Protein AF-A0A1S8AQH2-F1 (afdb_monomer)

Structure (mmCIF, N/CA/C/O backbone):
data_AF-A0A1S8AQH2-F1
#
_entry.id   AF-A0A1S8AQH2-F1
#
loop_
_atom_site.group_PDB
_atom_site.id
_atom_site.type_symbol
_atom_site.label_atom_id
_atom_site.label_alt_id
_atom_site.label_comp_id
_atom_site.label_asym_id
_atom_site.label_entity_id
_atom_site.label_seq_id
_atom_site.pdbx_PDB_ins_code
_atom_site.Cartn_x
_atom_site.Cartn_y
_atom_site.Cartn_z
_atom_site.occupancy
_atom_site.B_iso_or_equiv
_atom_site.auth_seq_id
_atom_site.auth_comp_id
_atom_site.auth_asym_id
_atom_site.auth_atom_id
_atom_site.pdbx_PDB_model_num
ATOM 1 N N . MET A 1 1 ? 25.034 -3.319 -20.778 1.00 80.81 1 MET A N 1
ATOM 2 C CA . MET A 1 1 ? 23.764 -3.778 -21.367 1.00 80.81 1 MET A CA 1
ATOM 3 C C . MET A 1 1 ? 24.123 -4.950 -22.242 1.00 80.81 1 MET A C 1
ATOM 5 O O . MET A 1 1 ? 25.184 -4.906 -22.858 1.00 80.81 1 MET A O 1
ATOM 9 N N . GLU A 1 2 ? 23.329 -6.005 -22.182 1.00 87.56 2 GLU A N 1
ATOM 10 C CA . GLU A 1 2 ? 23.539 -7.218 -22.968 1.00 87.56 2 GLU A CA 1
ATOM 11 C C . GLU A 1 2 ? 22.568 -7.214 -24.152 1.00 87.56 2 GLU A C 1
ATOM 13 O O . GLU A 1 2 ? 21.512 -6.579 -24.086 1.00 87.56 2 GLU A O 1
ATOM 18 N N . SER A 1 3 ? 22.964 -7.859 -25.251 1.00 93.81 3 SER A N 1
ATOM 19 C CA . SER A 1 3 ? 22.139 -7.991 -26.456 1.00 93.81 3 SER A CA 1
ATOM 20 C C . SER A 1 3 ? 21.294 -9.254 -26.349 1.00 93.81 3 SER A C 1
ATOM 22 O O . SER A 1 3 ? 21.829 -10.338 -26.114 1.00 93.81 3 SER A O 1
ATOM 24 N N . HIS A 1 4 ? 19.992 -9.117 -26.569 1.00 95.69 4 HIS A N 1
ATOM 25 C CA . HIS A 1 4 ? 19.006 -10.191 -26.530 1.00 95.69 4 HIS A CA 1
ATOM 26 C C . HIS A 1 4 ? 18.201 -10.216 -27.834 1.00 95.69 4 HIS A C 1
ATOM 28 O O . HIS A 1 4 ? 18.156 -9.234 -28.572 1.00 95.69 4 HIS A O 1
ATOM 34 N N . THR A 1 5 ? 17.554 -11.347 -28.117 1.00 97.06 5 THR A N 1
ATOM 35 C CA . THR A 1 5 ? 16.631 -11.494 -29.256 1.00 97.06 5 THR A CA 1
ATOM 36 C C . THR A 1 5 ? 15.207 -11.547 -28.729 1.00 97.06 5 THR A C 1
ATOM 38 O O . THR A 1 5 ? 14.937 -12.332 -27.821 1.00 97.06 5 THR A O 1
ATOM 41 N N . CYS A 1 6 ? 14.312 -10.719 -29.265 1.00 96.88 6 CYS A N 1
ATOM 42 C CA . CYS A 1 6 ? 12.919 -10.701 -28.837 1.00 96.88 6 CYS A CA 1
ATOM 43 C C . CYS A 1 6 ? 12.172 -11.949 -29.313 1.00 96.88 6 CYS A C 1
ATOM 45 O O . CYS A 1 6 ? 12.247 -12.291 -30.489 1.00 96.88 6 CYS A O 1
ATOM 47 N N . THR A 1 7 ? 11.414 -12.600 -28.435 1.00 96.75 7 THR A N 1
ATOM 48 C CA . THR A 1 7 ? 10.598 -13.769 -28.797 1.00 96.75 7 THR A CA 1
ATOM 49 C C . THR A 1 7 ? 9.393 -13.423 -29.670 1.00 96.75 7 THR A C 1
ATOM 51 O O . THR A 1 7 ? 8.968 -14.264 -30.455 1.00 96.75 7 THR A O 1
ATOM 54 N N . GLU A 1 8 ? 8.874 -12.195 -29.573 1.00 95.25 8 GLU A N 1
ATOM 55 C CA . GLU A 1 8 ? 7.669 -11.757 -30.290 1.00 95.25 8 GLU A CA 1
ATOM 56 C C . GLU A 1 8 ? 7.977 -11.285 -31.719 1.00 95.25 8 GLU A C 1
ATOM 58 O O . GLU A 1 8 ? 7.372 -11.755 -32.683 1.00 95.25 8 GLU A O 1
ATOM 63 N N . CYS A 1 9 ? 8.949 -10.380 -31.884 1.00 96.56 9 CYS A N 1
ATOM 64 C CA . CYS A 1 9 ? 9.281 -9.802 -33.192 1.00 96.56 9 CYS A CA 1
ATOM 65 C C . CYS A 1 9 ? 10.573 -10.342 -33.827 1.00 96.56 9 CYS A C 1
ATOM 67 O O . CYS A 1 9 ? 10.829 -10.059 -34.994 1.00 96.56 9 CYS A O 1
ATOM 69 N N . ASN A 1 10 ? 11.372 -11.141 -33.107 1.00 96.31 10 ASN A N 1
ATOM 70 C CA . ASN A 1 10 ? 12.710 -11.615 -33.508 1.00 96.31 10 ASN A CA 1
ATOM 71 C C . ASN A 1 10 ? 13.782 -10.526 -33.709 1.00 96.31 10 ASN A C 1
ATOM 73 O O . ASN A 1 10 ? 14.892 -10.841 -34.149 1.00 96.31 10 ASN A O 1
ATOM 77 N N . ASP A 1 11 ? 13.507 -9.272 -33.346 1.00 96.62 11 ASP A N 1
ATOM 78 C CA . ASP A 1 11 ? 14.504 -8.203 -33.415 1.00 96.62 11 ASP A CA 1
ATOM 79 C C . ASP A 1 11 ? 15.524 -8.290 -32.270 1.00 96.62 11 ASP A C 1
ATOM 81 O O . ASP A 1 11 ? 15.256 -8.812 -31.182 1.00 96.62 11 ASP A O 1
ATOM 85 N N . GLN A 1 12 ? 16.723 -7.761 -32.524 1.00 96.81 12 GLN A N 1
ATOM 86 C CA . GLN A 1 12 ? 17.744 -7.588 -31.493 1.00 96.81 12 GLN A CA 1
ATOM 87 C C . GLN A 1 12 ? 17.428 -6.355 -30.649 1.00 96.81 12 GLN A C 1
ATOM 89 O O . GLN A 1 12 ? 17.119 -5.293 -31.188 1.00 96.81 12 GLN A O 1
ATOM 94 N N . PHE A 1 13 ? 17.579 -6.471 -29.334 1.00 94.88 13 PHE A N 1
ATOM 95 C CA . PHE A 1 13 ? 17.444 -5.348 -28.416 1.00 94.88 13 PHE A CA 1
ATOM 96 C C . PHE A 1 13 ? 18.489 -5.424 -27.307 1.00 94.88 13 PHE A C 1
ATOM 98 O O . PHE A 1 13 ? 18.953 -6.501 -26.934 1.00 94.88 13 PHE A O 1
ATOM 105 N N . GLU A 1 14 ? 18.851 -4.267 -26.762 1.00 93.81 14 GLU A N 1
ATOM 106 C CA . GLU A 1 14 ? 19.769 -4.184 -25.633 1.00 93.81 14 GLU A CA 1
ATOM 107 C C . GLU A 1 14 ? 19.012 -3.812 -24.363 1.00 93.81 14 GLU A C 1
ATOM 109 O O . GLU A 1 14 ? 18.218 -2.869 -24.337 1.00 93.81 14 GLU A O 1
ATOM 114 N N . THR A 1 15 ? 19.290 -4.523 -23.276 1.00 91.50 15 THR A N 1
ATOM 115 C CA . THR A 1 15 ? 18.693 -4.225 -21.973 1.00 91.50 15 THR A CA 1
ATOM 116 C C . THR A 1 15 ? 19.679 -4.511 -20.844 1.00 91.50 15 THR A C 1
ATOM 118 O O . THR A 1 15 ? 20.732 -5.132 -21.0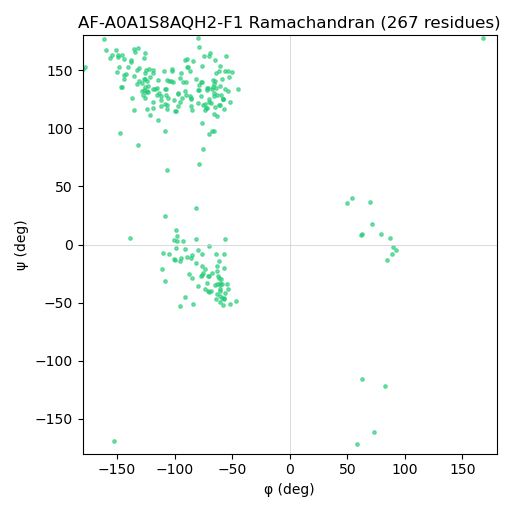22 1.00 91.50 15 THR A O 1
ATOM 121 N N . ARG A 1 16 ? 19.396 -3.971 -19.662 1.00 90.06 16 ARG A N 1
ATOM 122 C CA . ARG A 1 16 ? 20.016 -4.426 -18.414 1.00 90.06 16 ARG A CA 1
ATOM 123 C C . ARG A 1 16 ? 19.340 -5.713 -17.930 1.00 90.06 16 ARG A C 1
ATOM 125 O O . ARG A 1 16 ? 18.282 -6.073 -18.439 1.00 90.06 16 ARG A O 1
ATOM 132 N N . ASP A 1 17 ? 19.929 -6.360 -16.924 1.00 89.12 17 ASP A N 1
ATOM 133 C CA . ASP A 1 17 ? 19.296 -7.491 -16.239 1.00 89.12 17 ASP A CA 1
ATOM 134 C C . ASP A 1 17 ? 18.037 -7.015 -15.493 1.00 89.12 17 ASP A C 1
ATOM 136 O O . ASP A 1 17 ? 18.086 -6.397 -14.427 1.00 89.12 17 ASP A O 1
ATOM 140 N N . ASN A 1 18 ? 16.894 -7.204 -16.143 1.00 89.62 18 ASN A N 1
ATOM 141 C CA . ASN A 1 18 ? 15.577 -6.765 -15.712 1.00 89.62 18 ASN A CA 1
ATOM 142 C C . ASN A 1 18 ? 14.504 -7.702 -16.299 1.00 89.62 18 ASN A C 1
ATOM 144 O O . ASN A 1 18 ? 14.817 -8.759 -16.848 1.00 89.62 18 ASN A O 1
ATOM 148 N N . TYR A 1 19 ? 13.230 -7.323 -16.191 1.00 92.19 19 TYR A N 1
ATOM 149 C CA . TYR A 1 19 ? 12.120 -8.122 -16.715 1.00 92.19 19 TYR A CA 1
ATOM 150 C C . TYR A 1 19 ? 12.247 -8.432 -18.216 1.00 92.19 19 TYR A C 1
ATOM 152 O O . TYR A 1 19 ? 11.994 -9.565 -18.620 1.00 92.19 19 TYR A O 1
ATOM 160 N N . LEU A 1 20 ? 12.671 -7.458 -19.031 1.00 93.62 20 LEU A N 1
ATOM 161 C CA . LEU A 1 20 ? 12.823 -7.619 -20.481 1.00 93.62 20 LEU A CA 1
ATOM 162 C C . LEU A 1 20 ? 13.884 -8.671 -20.815 1.00 93.62 20 LEU A C 1
ATOM 164 O O . LEU A 1 20 ? 13.653 -9.528 -21.665 1.00 93.62 20 LEU A O 1
ATOM 168 N N . ALA A 1 21 ? 15.017 -8.650 -20.103 1.00 92.81 21 ALA A N 1
ATOM 169 C CA . ALA A 1 21 ? 16.084 -9.638 -20.272 1.00 92.81 21 ALA A CA 1
ATOM 170 C C . ALA A 1 21 ? 15.611 -11.046 -19.889 1.00 92.81 21 ALA A C 1
ATOM 172 O O . ALA A 1 21 ? 15.803 -11.995 -20.648 1.00 92.81 21 ALA A O 1
ATOM 173 N N . ARG A 1 22 ? 14.948 -11.175 -18.730 1.00 92.12 22 ARG A N 1
ATOM 174 C CA . ARG A 1 22 ? 14.476 -12.466 -18.202 1.00 92.12 22 ARG A CA 1
ATOM 175 C C . ARG A 1 22 ? 13.402 -13.114 -19.070 1.00 92.12 22 ARG A C 1
ATOM 177 O O . ARG A 1 22 ? 13.385 -14.335 -19.184 1.00 92.12 22 ARG A O 1
ATOM 184 N N . ASN A 1 23 ? 12.531 -12.310 -19.678 1.00 93.12 23 ASN A N 1
ATOM 185 C CA . ASN A 1 23 ? 11.430 -12.799 -20.510 1.00 93.12 23 ASN A CA 1
ATOM 186 C C . ASN A 1 23 ? 11.733 -12.742 -22.013 1.00 93.12 23 ASN A C 1
ATOM 188 O O . ASN A 1 23 ? 10.921 -13.200 -22.804 1.00 93.12 23 ASN A O 1
ATOM 192 N N . SER A 1 24 ? 12.898 -12.221 -22.416 1.00 95.31 24 SER A N 1
ATOM 193 C CA . SER A 1 24 ? 13.281 -12.052 -23.827 1.00 95.31 24 SER A CA 1
ATOM 194 C C . SER A 1 24 ? 12.251 -11.259 -24.650 1.00 95.31 24 SER A C 1
ATOM 196 O O . SER A 1 24 ? 12.001 -11.562 -25.813 1.00 95.31 24 SER A O 1
ATOM 198 N N . VAL A 1 25 ? 11.677 -10.206 -24.063 1.00 95.12 25 VAL A N 1
ATOM 199 C CA . VAL A 1 25 ? 10.717 -9.301 -24.721 1.00 95.12 25 VAL A CA 1
ATOM 200 C C . VAL A 1 25 ? 11.372 -7.935 -24.903 1.00 95.12 25 VAL A C 1
ATOM 202 O O . VAL A 1 25 ? 11.911 -7.387 -23.942 1.00 95.12 25 VAL A O 1
ATOM 205 N N . CYS A 1 26 ? 11.366 -7.382 -26.120 1.00 94.00 26 CYS A N 1
ATOM 206 C CA . CYS A 1 26 ? 11.935 -6.056 -26.368 1.00 94.00 26 CYS A CA 1
ATOM 207 C C . CYS A 1 26 ? 11.018 -4.939 -25.829 1.00 94.00 26 CYS A C 1
ATOM 209 O O . CYS A 1 26 ? 9.831 -5.178 -25.613 1.00 94.00 26 CYS A O 1
ATOM 211 N N . PRO A 1 27 ? 11.532 -3.707 -25.637 1.00 92.44 27 PRO A N 1
ATOM 212 C CA . PRO A 1 27 ? 10.716 -2.573 -25.199 1.00 92.44 27 PRO A CA 1
ATOM 213 C C . PRO A 1 27 ? 9.484 -2.297 -26.072 1.00 92.44 27 PRO A C 1
ATOM 215 O O . PRO A 1 27 ? 8.457 -1.905 -25.532 1.00 92.44 27 PRO A O 1
ATOM 218 N N . ASP A 1 28 ? 9.577 -2.526 -27.385 1.00 91.25 28 ASP A N 1
ATOM 219 C CA . ASP A 1 28 ? 8.497 -2.228 -28.337 1.00 91.25 28 ASP A CA 1
ATOM 220 C C . ASP A 1 28 ? 7.368 -3.268 -28.309 1.00 91.25 28 ASP A C 1
ATOM 222 O O . ASP A 1 28 ? 6.226 -2.952 -28.629 1.00 91.25 28 ASP A O 1
ATOM 226 N N . CYS A 1 29 ? 7.680 -4.506 -27.919 1.00 93.50 29 CYS A N 1
ATOM 227 C CA . CYS A 1 29 ? 6.705 -5.585 -27.740 1.00 93.50 29 CYS A CA 1
ATOM 228 C C . CYS A 1 29 ? 6.286 -5.759 -26.274 1.00 93.50 29 CYS A C 1
ATOM 230 O O . CYS A 1 29 ? 5.559 -6.696 -25.954 1.00 93.50 29 CYS A O 1
ATOM 232 N N . PHE A 1 30 ? 6.784 -4.917 -25.365 1.00 93.12 30 PHE A N 1
ATOM 233 C CA . PHE A 1 30 ? 6.443 -5.014 -23.956 1.00 93.12 30 PHE A CA 1
ATOM 234 C C . PHE A 1 30 ? 5.018 -4.520 -23.715 1.00 93.12 30 PHE A C 1
ATOM 236 O O . PHE A 1 30 ? 4.707 -3.346 -23.910 1.00 93.12 30 PHE A O 1
ATOM 243 N N . GLU A 1 31 ? 4.195 -5.410 -23.178 1.00 90.75 31 GLU A N 1
ATOM 244 C CA . GLU A 1 31 ? 2.894 -5.089 -22.610 1.00 90.75 31 GLU A CA 1
ATOM 245 C C . GLU A 1 31 ? 2.858 -5.551 -21.151 1.00 90.75 31 GLU A C 1
ATOM 247 O O . GLU A 1 31 ? 3.548 -6.497 -20.747 1.00 90.75 31 GLU A O 1
AT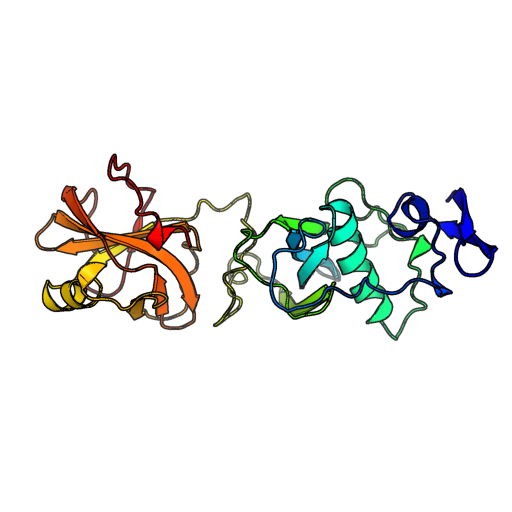OM 252 N N . PHE A 1 32 ? 2.071 -4.854 -20.331 1.00 89.44 32 PHE A N 1
ATOM 253 C CA . PHE A 1 32 ? 1.796 -5.336 -18.985 1.00 89.44 32 PHE A CA 1
ATOM 254 C C . PHE A 1 32 ? 0.996 -6.638 -19.078 1.00 89.44 32 PHE A C 1
ATOM 256 O O . PHE A 1 32 ? 0.075 -6.700 -19.888 1.00 89.44 32 PHE A O 1
ATOM 263 N N . PRO A 1 33 ? 1.305 -7.660 -18.259 1.00 82.75 33 PRO A N 1
ATOM 264 C CA . PRO A 1 33 ? 0.496 -8.869 -18.232 1.00 82.75 33 PRO A CA 1
ATOM 265 C C . PRO A 1 33 ? -0.969 -8.533 -17.928 1.00 82.75 33 PRO A C 1
ATOM 267 O O . PRO A 1 33 ? -1.249 -7.780 -16.992 1.00 82.75 33 PRO A O 1
ATOM 270 N N . ASP A 1 34 ? -1.897 -9.115 -18.681 1.00 74.44 34 ASP A N 1
ATOM 271 C CA . ASP A 1 34 ? -3.306 -9.099 -18.304 1.00 74.44 34 ASP A CA 1
ATOM 272 C C . ASP A 1 34 ? -3.495 -10.006 -17.086 1.00 74.44 34 ASP A C 1
ATOM 274 O O . ASP A 1 34 ? -3.111 -11.176 -17.102 1.00 74.44 34 ASP A O 1
ATOM 278 N N . VAL A 1 35 ? -4.080 -9.465 -16.016 1.00 72.56 35 VAL A N 1
ATOM 279 C CA . VAL A 1 35 ? -4.376 -10.222 -14.795 1.00 72.56 35 VAL A CA 1
ATOM 280 C C . VAL A 1 35 ? -5.879 -10.140 -14.572 1.00 72.56 35 VAL A C 1
ATOM 282 O O . VAL A 1 35 ? -6.416 -9.061 -14.320 1.00 72.56 35 VAL A O 1
ATOM 285 N N . ASN A 1 36 ? -6.571 -11.269 -14.731 1.00 64.50 36 ASN A N 1
ATOM 286 C CA . ASN A 1 36 ? -8.031 -11.325 -14.671 1.00 64.50 36 ASN A CA 1
ATOM 287 C C . ASN A 1 36 ? -8.536 -11.118 -13.237 1.00 64.50 36 ASN A C 1
ATOM 289 O O . ASN A 1 36 ? -8.029 -11.719 -12.298 1.00 64.50 36 ASN A O 1
ATOM 293 N N . TYR A 1 37 ? -9.558 -10.275 -13.087 1.00 59.00 37 TYR A N 1
ATOM 294 C CA . TYR A 1 37 ? -10.140 -9.883 -11.797 1.00 59.00 37 TYR A CA 1
ATOM 295 C C . TYR A 1 37 ? -10.991 -10.982 -11.120 1.00 59.00 37 TYR A C 1
ATOM 297 O O . TYR A 1 37 ? -11.180 -10.933 -9.904 1.00 59.00 37 TYR A O 1
ATOM 305 N N . ASP A 1 38 ? -11.496 -11.973 -11.869 1.00 50.00 38 ASP A N 1
ATOM 306 C CA . ASP A 1 38 ? -12.610 -12.813 -11.406 1.00 50.00 38 ASP A CA 1
ATOM 307 C C . ASP A 1 38 ? -12.298 -14.312 -11.190 1.00 50.00 38 ASP A C 1
ATOM 309 O O . ASP A 1 38 ? -11.848 -15.033 -12.077 1.00 50.00 38 ASP A O 1
ATOM 313 N N . GLU A 1 39 ? -12.675 -14.751 -9.980 1.00 45.66 39 GLU A N 1
ATOM 314 C CA . GLU A 1 39 ? -13.130 -16.089 -9.555 1.00 45.66 39 GLU A CA 1
ATOM 315 C C . GLU A 1 39 ? -12.160 -17.283 -9.498 1.00 45.66 39 GLU A C 1
ATOM 317 O O . GLU A 1 39 ? -12.575 -18.417 -9.702 1.00 45.66 39 GLU A O 1
ATOM 322 N N . THR A 1 40 ? -10.897 -17.104 -9.117 1.00 46.25 40 THR A N 1
ATOM 323 C CA . THR A 1 40 ? -10.099 -18.039 -8.274 1.00 46.25 40 THR A CA 1
ATOM 324 C C . THR A 1 40 ? -8.712 -17.421 -8.078 1.00 46.25 40 THR A C 1
ATOM 326 O O . THR A 1 40 ? -8.294 -16.654 -8.942 1.00 46.25 40 THR A O 1
ATOM 329 N N . PRO A 1 41 ? -7.989 -17.673 -6.966 1.00 50.66 41 PRO A N 1
ATOM 330 C CA . PRO A 1 41 ? -6.652 -17.120 -6.809 1.00 50.66 41 PRO A CA 1
ATOM 331 C C . PRO A 1 41 ? -5.784 -17.715 -7.909 1.00 50.66 41 PRO A C 1
ATOM 333 O O . PRO A 1 41 ? -5.502 -18.917 -7.900 1.00 50.66 41 PRO A O 1
ATOM 336 N N . ASP A 1 42 ? -5.395 -16.887 -8.872 1.00 53.41 42 ASP A N 1
ATOM 337 C CA . ASP A 1 42 ? -4.391 -17.295 -9.827 1.00 53.41 42 ASP A CA 1
ATOM 338 C C . ASP A 1 42 ? -3.089 -17.419 -9.038 1.00 53.41 42 ASP A C 1
ATOM 340 O O . ASP A 1 42 ? -2.438 -16.430 -8.709 1.00 53.41 42 ASP A O 1
ATOM 344 N N . THR A 1 43 ? -2.745 -18.650 -8.641 1.00 60.31 43 THR A N 1
ATOM 345 C CA . THR A 1 43 ? -1.535 -18.961 -7.857 1.00 60.31 43 THR A CA 1
ATOM 346 C C . THR A 1 43 ? -0.250 -18.497 -8.543 1.00 60.31 43 THR A C 1
ATOM 348 O O . THR A 1 43 ? 0.829 -18.582 -7.962 1.00 60.31 43 THR A O 1
ATOM 351 N N . GLU A 1 44 ? -0.354 -18.051 -9.794 1.00 75.50 44 GLU A N 1
ATOM 352 C CA . GLU A 1 44 ? 0.739 -17.524 -10.584 1.00 75.50 44 GLU A CA 1
ATOM 353 C C . GLU A 1 44 ? 1.140 -16.091 -10.191 1.00 75.50 44 GLU A C 1
ATOM 355 O O . GLU A 1 44 ? 2.309 -15.737 -10.360 1.00 75.50 44 GLU A O 1
ATOM 360 N N . TYR A 1 45 ? 0.228 -15.281 -9.633 1.00 80.69 45 TYR A N 1
ATOM 361 C CA . TYR A 1 45 ? 0.490 -13.873 -9.319 1.00 80.69 45 TYR A CA 1
ATOM 362 C C . TYR A 1 45 ? 0.211 -13.525 -7.856 1.00 80.69 45 TYR A C 1
ATOM 364 O O . TYR A 1 45 ? -0.825 -13.850 -7.284 1.00 80.69 45 TYR A O 1
ATOM 372 N N . THR A 1 46 ? 1.138 -12.771 -7.273 1.00 85.00 46 THR A N 1
ATOM 373 C CA . THR A 1 46 ? 1.006 -12.155 -5.955 1.00 85.00 46 THR A CA 1
ATOM 374 C C . THR A 1 46 ? 0.667 -10.677 -6.127 1.00 85.00 46 THR A C 1
ATOM 376 O O . THR A 1 46 ? 1.235 -9.997 -6.988 1.00 85.00 46 THR A O 1
ATOM 379 N N . VAL A 1 47 ? -0.239 -10.153 -5.296 1.00 83.00 47 VAL A N 1
ATOM 380 C CA . VAL A 1 47 ? -0.536 -8.716 -5.257 1.00 83.00 47 VAL A CA 1
ATOM 381 C C . VAL A 1 47 ? 0.447 -8.024 -4.317 1.00 83.00 47 VAL A C 1
ATOM 383 O O . VAL A 1 47 ? 0.597 -8.392 -3.155 1.00 83.00 47 VAL A O 1
ATOM 386 N N . TYR A 1 48 ? 1.118 -6.999 -4.824 1.00 84.62 48 TYR A N 1
ATOM 387 C CA . TYR A 1 48 ? 2.054 -6.166 -4.088 1.00 84.62 48 TYR A CA 1
ATOM 388 C C . TYR A 1 48 ? 1.524 -4.742 -3.969 1.00 84.62 48 TYR A C 1
ATOM 390 O O . TYR A 1 48 ? 1.019 -4.163 -4.931 1.00 84.62 48 TYR A O 1
ATOM 398 N N . LEU A 1 49 ? 1.744 -4.134 -2.811 1.00 81.31 49 LEU A N 1
ATOM 399 C CA . LEU A 1 49 ? 1.781 -2.690 -2.675 1.00 81.31 49 LEU A CA 1
ATOM 400 C C . LEU A 1 49 ? 3.194 -2.211 -2.985 1.00 81.31 49 LEU A C 1
ATOM 402 O O . LEU A 1 49 ? 4.160 -2.670 -2.375 1.00 81.31 49 LEU A O 1
ATOM 406 N N . ALA A 1 50 ? 3.318 -1.245 -3.883 1.00 83.88 50 ALA A N 1
ATOM 407 C CA . ALA A 1 50 ? 4.597 -0.670 -4.242 1.00 83.88 50 ALA A CA 1
ATOM 408 C C . ALA A 1 50 ? 4.609 0.850 -4.086 1.00 83.88 50 ALA A C 1
ATOM 410 O O . ALA A 1 50 ? 3.638 1.525 -4.422 1.00 83.88 50 ALA A O 1
ATOM 411 N N . ALA A 1 51 ? 5.736 1.398 -3.632 1.00 79.94 51 ALA A N 1
ATOM 412 C CA . ALA A 1 51 ? 5.996 2.832 -3.634 1.00 79.94 51 ALA A CA 1
ATOM 413 C C . ALA A 1 51 ? 7.306 3.131 -4.352 1.00 79.94 51 ALA A C 1
ATOM 415 O O . ALA A 1 51 ? 8.355 2.602 -3.991 1.00 79.94 51 ALA A O 1
ATOM 416 N N . SER A 1 52 ? 7.245 4.014 -5.342 1.00 82.00 52 SER A N 1
ATOM 417 C CA . SER A 1 52 ? 8.411 4.602 -5.992 1.00 82.00 52 SER A CA 1
ATOM 418 C C . SER A 1 52 ? 8.665 5.976 -5.399 1.00 82.00 52 SER A C 1
ATOM 420 O O . SER A 1 52 ? 7.877 6.887 -5.636 1.00 82.00 52 SER A O 1
ATOM 422 N N . VAL A 1 53 ? 9.791 6.144 -4.717 1.00 75.81 53 VAL A N 1
ATOM 423 C CA . VAL A 1 53 ? 10.219 7.400 -4.101 1.00 75.81 53 VAL A CA 1
ATOM 424 C C . VAL A 1 53 ? 11.446 7.923 -4.831 1.00 75.81 53 VAL A C 1
ATOM 426 O O . VAL A 1 53 ? 12.451 7.229 -4.953 1.00 75.81 53 VAL A O 1
ATOM 429 N N . SER A 1 54 ? 11.375 9.156 -5.314 1.00 72.25 54 SER A N 1
ATOM 430 C CA . SER A 1 54 ? 12.501 9.874 -5.906 1.00 72.25 54 SER A CA 1
ATOM 431 C C . SER A 1 54 ? 12.704 11.192 -5.176 1.00 72.25 54 SER A C 1
ATOM 433 O O . SER A 1 54 ? 11.748 11.950 -5.000 1.00 72.25 54 SER A O 1
ATOM 435 N N . ALA A 1 55 ? 13.942 11.492 -4.793 1.00 64.94 55 ALA A N 1
ATOM 436 C CA . ALA A 1 55 ? 14.294 12.835 -4.349 1.00 64.94 55 ALA A CA 1
ATOM 437 C C . ALA A 1 55 ? 14.257 13.798 -5.550 1.00 64.94 55 ALA A C 1
ATOM 439 O O . ALA A 1 55 ? 14.907 13.583 -6.574 1.00 64.94 55 ALA A O 1
ATOM 440 N N . GLY A 1 56 ? 13.448 14.842 -5.429 1.00 59.22 56 GLY A N 1
ATOM 441 C CA . GLY A 1 56 ? 13.369 15.974 -6.339 1.00 59.22 56 GLY A CA 1
ATOM 442 C C . GLY A 1 56 ? 14.489 16.991 -6.105 1.00 59.22 56 GLY A C 1
ATOM 443 O O . GLY A 1 56 ? 15.330 16.859 -5.211 1.00 59.22 56 GLY A O 1
ATOM 444 N N . MET A 1 57 ? 14.515 18.037 -6.935 1.00 52.16 57 MET A N 1
ATOM 445 C CA . MET A 1 57 ? 15.413 19.174 -6.718 1.00 52.16 57 MET A CA 1
ATOM 446 C C . MET A 1 57 ? 15.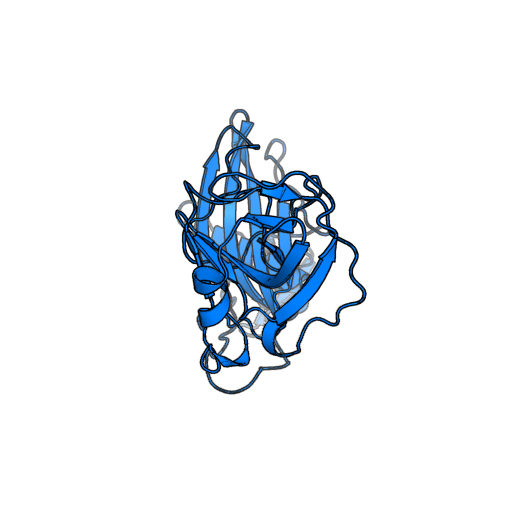027 19.905 -5.423 1.00 52.16 57 MET A C 1
ATOM 448 O O . MET A 1 57 ? 13.849 20.090 -5.147 1.00 52.16 57 MET A O 1
ATOM 452 N N . HIS A 1 58 ? 16.029 20.351 -4.658 1.00 53.59 58 HIS A N 1
ATOM 453 C CA . HIS A 1 58 ? 15.876 21.117 -3.407 1.00 53.59 58 HIS A CA 1
ATOM 454 C C . HIS A 1 58 ? 15.344 20.361 -2.175 1.00 53.59 58 HIS A C 1
ATOM 456 O O . HIS A 1 58 ? 14.973 21.002 -1.200 1.00 53.59 58 HIS A O 1
ATOM 462 N N . GLY A 1 59 ? 15.389 19.025 -2.162 1.00 52.78 59 GLY A N 1
ATOM 463 C CA . GLY A 1 59 ? 15.034 18.230 -0.976 1.00 52.78 59 GLY A CA 1
ATOM 464 C C . GLY A 1 59 ? 13.558 17.837 -0.886 1.00 52.78 59 GLY A C 1
ATOM 465 O O . GLY A 1 59 ? 13.204 17.080 0.011 1.00 52.78 59 GLY A O 1
ATOM 466 N N . ALA A 1 60 ? 12.731 18.273 -1.840 1.00 56.59 60 ALA A N 1
ATOM 467 C CA . ALA A 1 60 ? 11.372 17.775 -2.015 1.00 56.59 60 ALA A CA 1
ATOM 468 C C . ALA A 1 60 ? 11.406 16.305 -2.445 1.00 56.59 60 ALA A C 1
ATOM 470 O O . ALA A 1 60 ? 12.169 15.952 -3.344 1.00 56.59 60 ALA A O 1
ATOM 471 N N . PHE A 1 61 ? 10.573 15.444 -1.869 1.00 61.34 61 PHE A N 1
ATOM 472 C CA . PHE A 1 61 ? 10.428 14.061 -2.330 1.00 61.34 61 PHE A CA 1
ATOM 473 C C . PHE A 1 61 ? 9.147 13.896 -3.144 1.00 61.34 61 PHE A C 1
ATOM 475 O O . PHE A 1 61 ? 8.096 14.449 -2.817 1.00 61.34 61 PHE A O 1
ATOM 482 N N . HIS A 1 62 ? 9.241 13.101 -4.206 1.00 65.81 62 HIS A N 1
ATOM 483 C CA . HIS A 1 62 ? 8.103 12.660 -5.000 1.00 65.81 62 HIS A CA 1
ATOM 484 C C . HIS A 1 62 ? 7.922 11.162 -4.800 1.00 65.81 62 HIS A C 1
ATOM 486 O O . HIS A 1 62 ? 8.817 10.379 -5.127 1.00 65.81 62 HIS A O 1
ATOM 492 N N . ALA A 1 63 ? 6.769 10.765 -4.274 1.00 70.12 63 ALA A N 1
ATOM 493 C CA . ALA A 1 63 ? 6.412 9.370 -4.081 1.00 70.12 63 ALA A CA 1
ATOM 494 C C . ALA A 1 63 ? 5.164 9.028 -4.900 1.00 70.12 63 ALA A C 1
ATOM 496 O O . ALA A 1 63 ? 4.183 9.765 -4.895 1.00 70.12 63 ALA A O 1
ATOM 497 N N . ALA A 1 64 ? 5.180 7.907 -5.607 1.00 75.12 64 ALA A N 1
ATOM 498 C CA . ALA A 1 64 ? 4.015 7.374 -6.306 1.00 75.12 64 ALA A CA 1
ATOM 499 C C . ALA A 1 64 ? 3.747 5.952 -5.826 1.00 75.12 64 ALA A C 1
ATOM 501 O O . ALA A 1 64 ? 4.693 5.193 -5.613 1.00 75.12 64 ALA A O 1
ATOM 502 N N . TYR A 1 65 ? 2.474 5.611 -5.658 1.00 77.62 65 TYR A N 1
ATOM 503 C CA . TYR A 1 65 ? 2.048 4.358 -5.042 1.00 77.62 65 TYR A CA 1
ATOM 504 C C . TYR A 1 65 ? 1.191 3.556 -6.006 1.00 77.62 65 TYR A C 1
ATOM 506 O O . TYR A 1 65 ? 0.430 4.121 -6.797 1.00 77.62 65 TYR A O 1
ATOM 514 N N . PHE A 1 66 ? 1.344 2.238 -5.944 1.00 84.38 66 PHE A N 1
ATOM 515 C CA . PHE A 1 66 ? 0.801 1.310 -6.921 1.00 84.38 66 PHE A CA 1
ATOM 516 C C . PHE A 1 66 ? 0.338 0.025 -6.241 1.00 84.38 66 PHE A C 1
ATOM 518 O O . PHE A 1 66 ? 1.023 -0.479 -5.352 1.00 84.38 66 PHE A O 1
ATOM 525 N N . ARG A 1 67 ? -0.768 -0.543 -6.719 1.00 85.00 67 ARG A N 1
ATOM 526 C CA . ARG A 1 67 ? -1.044 -1.977 -6.588 1.00 85.00 67 ARG A CA 1
ATOM 527 C C . ARG A 1 67 ? -0.489 -2.678 -7.812 1.00 85.00 67 ARG A C 1
ATOM 529 O O . ARG A 1 67 ? -0.690 -2.208 -8.931 1.00 85.00 67 ARG A O 1
ATOM 536 N N . VAL A 1 68 ? 0.239 -3.763 -7.594 1.00 87.50 68 VAL A N 1
ATOM 537 C CA . VAL A 1 68 ? 0.965 -4.461 -8.651 1.00 87.50 68 VAL A CA 1
ATOM 538 C C . VAL A 1 68 ? 0.758 -5.957 -8.512 1.00 87.50 68 VAL A C 1
ATOM 540 O O . VAL A 1 68 ? 1.205 -6.538 -7.532 1.00 87.50 68 VAL A O 1
ATOM 543 N N . ALA A 1 69 ? 0.120 -6.590 -9.488 1.00 88.12 69 ALA A N 1
ATOM 544 C CA . ALA A 1 69 ? 0.104 -8.043 -9.584 1.00 88.12 69 ALA A CA 1
ATOM 545 C C . ALA A 1 69 ? 1.357 -8.502 -10.346 1.00 88.12 69 ALA A C 1
ATOM 547 O O . ALA A 1 69 ? 1.592 -8.105 -11.488 1.00 88.12 69 ALA A O 1
ATOM 548 N N . ALA A 1 70 ? 2.201 -9.302 -9.696 1.00 89.69 70 ALA A N 1
ATOM 549 C CA . ALA A 1 70 ? 3.459 -9.773 -10.266 1.00 89.69 70 ALA A CA 1
ATOM 550 C C . ALA A 1 70 ? 3.833 -11.161 -9.732 1.00 89.69 70 ALA A C 1
ATOM 552 O O . ALA A 1 70 ? 3.364 -11.585 -8.681 1.00 89.69 70 ALA A O 1
ATOM 553 N N . ARG A 1 71 ? 4.724 -11.861 -10.440 1.00 89.12 71 ARG A N 1
ATOM 554 C CA . ARG A 1 71 ? 5.226 -13.185 -10.022 1.00 89.12 71 ARG A CA 1
ATOM 555 C C . ARG A 1 71 ? 6.340 -13.102 -8.980 1.00 89.12 71 ARG A C 1
ATOM 557 O O . ARG A 1 71 ? 6.719 -14.099 -8.373 1.00 89.12 71 ARG A O 1
ATOM 564 N N . SER A 1 72 ? 6.928 -11.919 -8.821 1.00 90.50 72 SER A N 1
ATOM 565 C CA . SER A 1 72 ? 8.021 -11.677 -7.891 1.00 90.50 72 SER A CA 1
ATOM 566 C C . SER A 1 72 ? 8.105 -10.205 -7.494 1.00 90.50 72 SER A C 1
ATOM 568 O O . SER A 1 72 ? 7.660 -9.311 -8.219 1.00 90.50 72 SER A O 1
ATOM 570 N N . THR A 1 73 ? 8.781 -9.934 -6.376 1.00 89.81 73 THR A N 1
ATOM 571 C CA . THR A 1 73 ? 9.106 -8.566 -5.942 1.00 89.81 73 THR A CA 1
ATOM 572 C C . THR A 1 73 ? 9.947 -7.808 -6.974 1.00 89.81 73 THR A C 1
ATOM 574 O O . THR A 1 73 ? 9.781 -6.601 -7.139 1.00 89.81 73 THR A O 1
ATOM 577 N N . ALA A 1 74 ? 10.836 -8.497 -7.698 1.00 90.62 74 ALA A N 1
ATOM 578 C CA . ALA A 1 74 ? 11.662 -7.894 -8.742 1.00 90.62 74 ALA A CA 1
ATOM 579 C C . ALA A 1 74 ? 10.828 -7.451 -9.953 1.00 90.62 74 ALA A C 1
ATOM 581 O O . ALA A 1 74 ? 11.067 -6.374 -10.504 1.00 90.62 74 ALA A O 1
ATOM 582 N N . ASP A 1 75 ? 9.838 -8.253 -10.344 1.00 91.38 75 ASP A N 1
ATOM 583 C CA . ASP A 1 75 ? 8.917 -7.904 -11.427 1.00 91.38 75 ASP A CA 1
ATOM 584 C C . ASP A 1 75 ? 7.984 -6.772 -10.995 1.00 91.38 75 ASP A C 1
ATOM 586 O O . ASP A 1 75 ? 7.816 -5.813 -11.743 1.00 91.38 75 ASP A O 1
ATOM 590 N N . ALA A 1 76 ? 7.489 -6.798 -9.750 1.00 90.81 76 ALA A N 1
ATOM 591 C CA . ALA A 1 76 ? 6.684 -5.708 -9.202 1.00 90.81 76 ALA A CA 1
ATOM 592 C C . ALA A 1 76 ? 7.433 -4.364 -9.246 1.00 90.81 76 ALA A C 1
ATOM 594 O O . ALA A 1 76 ? 6.898 -3.356 -9.711 1.00 90.81 76 ALA A O 1
ATOM 595 N N . ARG A 1 77 ? 8.709 -4.349 -8.831 1.00 91.25 77 ARG A N 1
ATOM 596 C CA . ARG A 1 77 ? 9.570 -3.157 -8.917 1.00 91.25 77 ARG A CA 1
ATOM 597 C C . ARG A 1 77 ? 9.754 -2.683 -10.359 1.00 91.25 77 ARG A C 1
ATOM 599 O O . ARG A 1 77 ? 9.655 -1.482 -10.625 1.00 91.25 77 ARG A O 1
ATOM 606 N N . PHE A 1 78 ? 10.004 -3.607 -11.290 1.00 92.38 78 PHE A N 1
ATOM 607 C CA . PHE A 1 78 ? 10.126 -3.282 -12.711 1.00 92.38 78 PHE A CA 1
ATOM 608 C C . PHE A 1 78 ? 8.841 -2.663 -13.259 1.00 92.38 78 PHE A C 1
ATOM 610 O O . PHE A 1 78 ? 8.905 -1.590 -13.856 1.00 92.38 78 PHE A O 1
ATOM 617 N N . PHE A 1 79 ? 7.687 -3.277 -13.001 1.00 93.06 79 PHE A N 1
ATOM 618 C CA . PHE A 1 79 ? 6.396 -2.819 -13.499 1.00 93.06 79 PHE A CA 1
ATOM 619 C C . PHE A 1 79 ? 6.035 -1.410 -13.023 1.00 93.06 79 PHE A C 1
ATOM 621 O O . PHE A 1 79 ? 5.594 -0.597 -13.833 1.00 93.06 79 PHE A O 1
ATOM 628 N N . VAL A 1 80 ? 6.323 -1.061 -11.766 1.00 89.81 80 VAL A N 1
ATOM 629 C CA . VAL A 1 80 ? 6.163 0.318 -11.268 1.00 89.81 80 VAL A CA 1
ATOM 630 C C . VAL A 1 80 ? 6.963 1.319 -12.099 1.00 89.81 80 VAL A C 1
ATOM 632 O O . VAL A 1 80 ? 6.446 2.364 -12.498 1.00 89.81 80 VAL A O 1
ATOM 635 N N . ARG A 1 81 ? 8.235 1.018 -12.380 1.00 89.56 81 ARG A N 1
ATOM 636 C CA . ARG A 1 81 ? 9.096 1.933 -13.145 1.00 89.56 81 ARG A CA 1
ATOM 637 C C . ARG A 1 81 ? 8.736 1.962 -14.614 1.00 89.56 81 ARG A C 1
ATOM 639 O O . ARG A 1 81 ? 8.779 3.041 -15.196 1.00 89.56 81 ARG A O 1
ATOM 646 N N . ALA A 1 82 ? 8.380 0.821 -15.195 1.00 90.94 82 ALA A N 1
ATOM 647 C CA . ALA A 1 82 ? 7.887 0.755 -16.559 1.00 90.94 82 ALA A CA 1
ATOM 648 C C . ALA A 1 82 ? 6.638 1.630 -16.703 1.00 90.94 82 ALA A C 1
ATOM 650 O O . ALA A 1 82 ? 6.609 2.485 -17.583 1.00 90.94 82 ALA A O 1
ATOM 651 N N . TYR A 1 83 ? 5.689 1.528 -15.763 1.00 91.00 83 TYR A N 1
ATOM 652 C CA . TYR A 1 83 ? 4.479 2.348 -15.756 1.00 91.00 83 TYR A CA 1
ATOM 653 C C . TYR A 1 83 ? 4.840 3.830 -15.726 1.00 91.00 83 TYR A C 1
ATOM 655 O O . TYR A 1 83 ? 4.406 4.592 -16.577 1.00 91.00 83 TYR A O 1
ATOM 663 N N . GLN A 1 84 ? 5.690 4.250 -14.786 1.00 85.62 84 GLN A N 1
ATOM 664 C CA . GLN A 1 84 ? 6.079 5.657 -14.665 1.00 85.62 84 GLN A CA 1
ATOM 665 C C . GLN A 1 84 ? 6.834 6.190 -15.887 1.00 85.62 84 GLN A C 1
ATOM 667 O O . GLN A 1 84 ? 6.710 7.368 -16.200 1.00 85.62 84 GLN A O 1
ATOM 672 N N . ARG A 1 85 ? 7.640 5.356 -16.557 1.00 86.50 85 ARG A N 1
ATOM 673 C CA . ARG A 1 85 ? 8.348 5.746 -17.783 1.00 86.50 85 ARG A CA 1
ATOM 674 C C . ARG A 1 85 ? 7.400 5.891 -18.962 1.00 86.50 85 ARG A C 1
ATOM 676 O O . ARG A 1 85 ? 7.581 6.818 -19.733 1.00 86.50 85 ARG A O 1
ATOM 683 N N . LEU A 1 86 ? 6.425 4.995 -19.082 1.00 85.94 86 LEU A N 1
ATOM 684 C CA . LEU A 1 86 ? 5.411 5.040 -20.134 1.00 85.94 86 LEU A CA 1
ATOM 685 C C . LEU A 1 86 ? 4.398 6.179 -19.908 1.00 85.94 86 LEU A C 1
ATOM 687 O O . LEU A 1 86 ? 3.940 6.780 -20.871 1.00 85.94 86 LEU A O 1
ATOM 691 N N . ASP A 1 87 ? 4.091 6.507 -18.646 1.00 83.44 87 ASP A N 1
ATOM 692 C CA . ASP A 1 87 ? 3.250 7.651 -18.238 1.00 83.44 87 ASP A CA 1
ATOM 693 C C . ASP A 1 87 ? 3.964 9.003 -18.481 1.00 83.44 87 ASP A C 1
ATOM 695 O O . ASP A 1 87 ? 3.322 10.027 -18.727 1.00 83.44 87 ASP A O 1
ATOM 699 N N . ASP A 1 88 ? 5.305 9.026 -18.456 1.00 77.38 88 ASP A N 1
ATOM 700 C CA . ASP A 1 88 ? 6.115 10.207 -18.783 1.00 77.38 88 ASP A CA 1
ATOM 701 C C . ASP A 1 88 ? 6.159 10.459 -20.299 1.00 77.38 88 ASP A C 1
ATOM 703 O O . ASP A 1 88 ? 7.117 10.129 -20.992 1.00 77.38 88 ASP A O 1
ATOM 707 N N . THR A 1 89 ? 5.117 11.114 -20.810 1.00 67.69 89 THR A N 1
ATOM 708 C CA . THR A 1 89 ? 4.985 11.495 -22.231 1.00 67.69 89 THR A CA 1
ATOM 709 C C . THR A 1 89 ? 6.039 12.489 -22.739 1.00 67.69 89 THR A C 1
ATOM 711 O O . THR A 1 89 ? 6.088 12.771 -23.938 1.00 67.69 89 THR A O 1
ATOM 714 N N . VAL A 1 90 ? 6.867 13.058 -21.855 1.00 67.38 90 VAL A N 1
ATOM 715 C CA . VAL A 1 90 ? 7.860 14.081 -22.216 1.00 67.38 90 VAL A CA 1
ATOM 716 C C . VAL A 1 90 ? 9.155 13.448 -22.725 1.00 67.38 90 VAL A C 1
ATOM 718 O O . VAL A 1 90 ? 9.863 14.055 -23.532 1.00 67.38 90 VAL A O 1
ATOM 721 N N . ASN A 1 91 ? 9.476 12.237 -22.270 1.00 68.31 91 ASN A N 1
ATOM 722 C CA . ASN A 1 91 ? 10.705 11.539 -22.617 1.00 68.31 91 ASN A CA 1
ATOM 723 C C . ASN A 1 91 ? 10.404 10.226 -23.336 1.00 68.31 91 ASN A C 1
ATOM 725 O O . ASN A 1 91 ? 9.444 9.539 -23.020 1.00 68.31 91 ASN A O 1
ATOM 729 N N . ASP A 1 92 ? 11.287 9.841 -24.254 1.00 70.44 92 ASP A N 1
ATOM 730 C CA . ASP A 1 92 ? 11.243 8.511 -24.857 1.00 70.44 92 ASP A CA 1
ATOM 731 C C . ASP A 1 92 ? 11.410 7.437 -23.755 1.00 70.44 92 ASP A C 1
ATOM 733 O O . ASP A 1 92 ? 12.411 7.480 -23.014 1.00 70.44 92 ASP A O 1
ATOM 737 N N . PRO A 1 93 ? 10.437 6.524 -23.559 1.00 73.38 93 PRO A N 1
ATOM 738 C CA . PRO A 1 93 ? 10.437 5.587 -22.445 1.00 73.38 93 PRO A CA 1
ATOM 739 C C . PRO A 1 93 ? 11.542 4.542 -22.613 1.00 73.38 93 PRO A C 1
ATOM 741 O O . PRO A 1 93 ? 11.390 3.496 -23.235 1.00 73.38 93 PRO A O 1
ATOM 744 N N . LYS A 1 94 ? 12.689 4.799 -21.986 1.00 83.88 94 LYS A N 1
ATOM 745 C CA . LYS A 1 94 ? 13.847 3.900 -22.030 1.00 83.88 94 LYS A CA 1
ATOM 746 C C . LYS A 1 94 ? 13.720 2.709 -21.078 1.00 83.88 94 LYS A C 1
ATOM 748 O O . LYS A 1 94 ? 14.444 2.620 -20.082 1.00 83.88 94 LYS A O 1
ATOM 753 N N . LEU A 1 95 ? 12.808 1.784 -21.375 1.00 88.88 95 LEU A N 1
ATOM 754 C CA . LEU A 1 95 ? 12.544 0.613 -20.527 1.00 88.88 95 LEU A CA 1
ATOM 755 C C . LEU A 1 95 ? 13.778 -0.288 -20.347 1.00 88.88 95 LEU A C 1
ATOM 757 O O . LEU A 1 95 ? 14.048 -0.739 -19.235 1.00 88.88 95 LEU A O 1
ATOM 761 N N . GLY A 1 96 ? 14.585 -0.469 -21.399 1.00 86.88 96 GLY A N 1
ATOM 762 C CA . GLY A 1 96 ? 15.815 -1.273 -21.352 1.00 86.88 96 GLY A CA 1
ATOM 763 C C . GLY A 1 96 ? 16.899 -0.742 -20.399 1.00 86.88 96 GLY A C 1
ATOM 764 O O . GLY A 1 96 ? 17.787 -1.490 -19.989 1.00 86.88 96 GLY A O 1
ATOM 765 N N . GLU A 1 97 ? 16.828 0.534 -19.997 1.00 87.25 97 GLU A N 1
ATOM 766 C CA . GLU A 1 97 ? 17.763 1.135 -19.035 1.00 87.25 97 GLU A CA 1
ATOM 767 C C . GLU A 1 97 ? 17.354 0.900 -17.566 1.00 87.25 97 GLU A C 1
ATOM 769 O O . GLU A 1 97 ? 18.155 1.165 -16.664 1.00 87.25 97 GLU A O 1
ATOM 774 N N . ILE A 1 98 ? 16.134 0.416 -17.297 1.00 87.25 98 ILE A N 1
ATO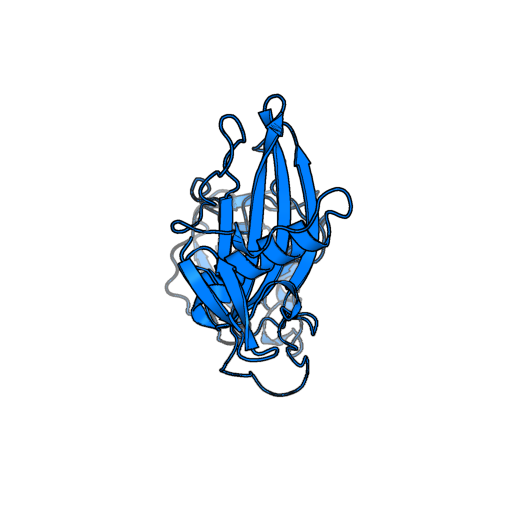M 775 C CA . ILE A 1 98 ? 15.665 0.143 -15.932 1.00 87.25 98 ILE A CA 1
ATOM 776 C C . ILE A 1 98 ? 16.455 -1.043 -15.371 1.00 87.25 98 ILE A C 1
ATOM 778 O O . ILE A 1 98 ? 16.418 -2.135 -15.927 1.00 87.25 98 ILE A O 1
ATOM 782 N N . ALA A 1 99 ? 17.142 -0.848 -14.249 1.00 80.25 99 ALA A N 1
ATOM 783 C CA . ALA A 1 99 ? 17.749 -1.931 -13.482 1.00 80.25 99 ALA A CA 1
ATOM 784 C C . ALA A 1 99 ? 17.617 -1.668 -11.992 1.00 80.25 99 ALA A C 1
ATOM 786 O O . ALA A 1 99 ? 17.686 -0.516 -11.557 1.00 80.25 99 ALA A O 1
ATOM 787 N N . PHE A 1 100 ? 17.476 -2.753 -11.244 1.00 70.38 100 PHE A N 1
ATOM 788 C CA . PHE A 1 100 ? 17.361 -2.736 -9.798 1.00 70.38 100 PHE A CA 1
ATOM 789 C C . PHE A 1 100 ? 18.534 -3.464 -9.166 1.00 70.38 100 PHE A C 1
ATOM 791 O O . PHE A 1 100 ? 18.857 -4.574 -9.579 1.00 70.38 100 PHE A O 1
ATOM 798 N N . ASP A 1 101 ? 19.115 -2.846 -8.145 1.00 65.44 101 ASP A N 1
ATOM 799 C CA . ASP A 1 101 ? 19.922 -3.537 -7.147 1.00 65.44 101 ASP A CA 1
ATOM 800 C C . ASP A 1 101 ? 19.109 -3.562 -5.845 1.00 65.44 101 ASP A C 1
ATOM 802 O O . ASP A 1 101 ? 18.968 -2.557 -5.146 1.00 65.44 101 ASP A O 1
ATOM 8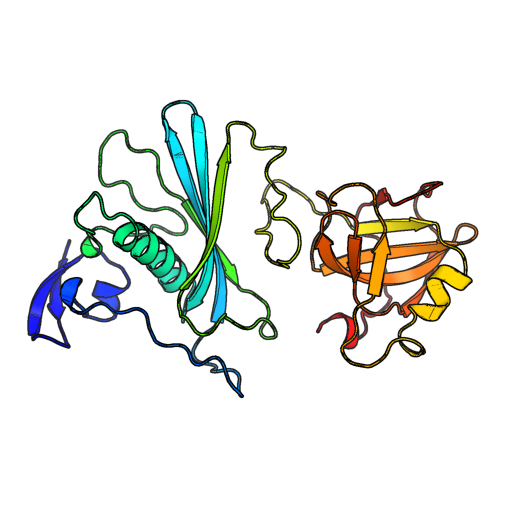06 N N . GLY A 1 102 ? 18.432 -4.684 -5.588 1.00 72.62 102 GLY A N 1
ATOM 807 C CA . GLY A 1 102 ? 17.472 -4.792 -4.488 1.00 72.62 102 GLY A CA 1
ATOM 808 C C . GLY A 1 102 ? 16.272 -3.843 -4.641 1.00 72.62 102 GLY A C 1
ATOM 809 O O . GLY A 1 102 ? 15.448 -4.015 -5.541 1.00 72.62 102 GLY A O 1
ATOM 810 N N . GLU A 1 103 ? 16.139 -2.882 -3.722 1.00 71.75 103 GLU A N 1
ATOM 811 C CA . GLU A 1 103 ? 15.066 -1.871 -3.709 1.00 71.75 103 GLU A CA 1
ATOM 812 C C . GLU A 1 103 ? 15.412 -0.599 -4.490 1.00 71.75 103 GLU A C 1
ATOM 814 O O . GLU A 1 103 ? 14.538 0.234 -4.726 1.00 71.75 103 GLU A O 1
ATOM 819 N N . GLU A 1 104 ? 16.665 -0.414 -4.897 1.00 70.44 104 GLU A N 1
ATOM 820 C CA . GLU A 1 104 ? 17.116 0.830 -5.514 1.00 70.44 104 GLU A CA 1
ATOM 821 C C . GLU A 1 104 ? 17.302 0.687 -7.020 1.00 70.44 104 GLU A C 1
ATOM 823 O O . GLU A 1 104 ? 17.818 -0.309 -7.528 1.00 70.44 104 GLU A O 1
ATOM 828 N N . VAL A 1 105 ? 16.906 1.726 -7.754 1.00 69.94 105 VAL A N 1
ATOM 829 C CA . VAL A 1 105 ? 17.249 1.851 -9.167 1.00 69.94 105 VAL A CA 1
ATOM 830 C C . VAL A 1 105 ? 18.676 2.373 -9.276 1.00 69.94 105 VAL A C 1
ATOM 832 O O . VAL A 1 105 ? 18.974 3.485 -8.833 1.00 69.94 105 VAL A O 1
ATOM 835 N N . VAL A 1 106 ? 19.544 1.614 -9.948 1.00 63.41 106 VAL A N 1
ATOM 836 C CA . VAL A 1 106 ? 20.919 2.049 -10.218 1.00 63.41 106 VAL A CA 1
ATOM 837 C C . VAL A 1 106 ? 20.892 3.251 -11.162 1.00 63.41 106 VAL A C 1
ATOM 839 O O . VAL A 1 106 ? 20.540 3.132 -12.340 1.00 63.41 106 VAL A O 1
ATOM 842 N N . LEU A 1 107 ? 21.290 4.412 -10.640 1.00 61.44 107 LEU A N 1
ATOM 843 C CA . LEU A 1 107 ? 21.345 5.675 -11.370 1.00 61.44 107 LEU A CA 1
ATOM 844 C C . LEU A 1 107 ? 22.149 5.567 -12.667 1.00 61.44 107 LEU A C 1
ATOM 846 O O . LEU A 1 107 ? 23.276 5.076 -12.686 1.00 61.44 107 LEU A O 1
ATOM 850 N N . THR A 1 108 ? 21.582 6.081 -13.759 1.00 53.84 108 THR A N 1
ATOM 851 C CA . THR A 1 108 ? 22.233 6.098 -15.079 1.00 53.84 108 THR A CA 1
ATOM 852 C C . THR A 1 108 ? 22.860 7.443 -15.432 1.00 53.84 108 THR A C 1
ATOM 854 O O . THR A 1 108 ? 23.636 7.518 -16.383 1.00 53.84 108 THR A O 1
ATOM 857 N N . ARG A 1 109 ? 22.564 8.512 -14.676 1.00 55.22 109 ARG A N 1
ATOM 858 C CA . ARG A 1 109 ? 23.094 9.860 -14.923 1.00 55.22 109 ARG A CA 1
ATOM 859 C C . ARG A 1 109 ? 23.768 10.439 -13.674 1.00 55.22 109 ARG A C 1
ATOM 861 O O . ARG A 1 109 ? 23.157 10.405 -12.605 1.00 55.22 109 ARG A O 1
ATOM 868 N N . PRO A 1 110 ? 24.978 11.016 -13.797 1.00 51.28 110 PRO A N 1
ATOM 869 C CA . PRO A 1 110 ? 25.619 11.740 -12.703 1.00 51.28 110 PRO A CA 1
ATOM 870 C C . PRO A 1 110 ? 24.727 12.891 -12.213 1.00 51.28 110 PRO A C 1
ATOM 872 O O . PRO A 1 110 ? 24.321 13.735 -13.009 1.00 51.28 110 PRO A O 1
ATOM 875 N N . GLY A 1 111 ? 24.420 12.920 -10.914 1.00 58.19 111 GLY A N 1
ATOM 876 C CA . GLY A 1 111 ? 23.659 13.999 -10.269 1.00 58.19 111 GLY A CA 1
ATOM 877 C C . GLY A 1 111 ? 22.139 13.808 -10.192 1.00 58.19 111 GLY A C 1
ATOM 878 O O . GLY A 1 111 ? 21.476 14.627 -9.564 1.00 58.19 111 GLY A O 1
ATOM 879 N N . ALA A 1 112 ? 21.576 12.744 -10.776 1.00 60.81 112 ALA A N 1
ATOM 880 C CA . ALA A 1 112 ? 20.194 12.360 -10.487 1.00 60.81 112 ALA A CA 1
ATOM 881 C C . ALA A 1 112 ? 20.129 11.681 -9.111 1.00 60.81 112 ALA A C 1
ATOM 883 O O . ALA A 1 112 ? 21.017 10.904 -8.770 1.00 60.81 112 ALA A O 1
ATOM 884 N N . ALA A 1 113 ? 19.100 11.976 -8.317 1.00 65.88 113 ALA A N 1
ATOM 885 C CA . ALA A 1 113 ? 18.904 11.291 -7.048 1.00 65.88 113 ALA A CA 1
ATOM 886 C C . ALA A 1 113 ? 18.327 9.886 -7.288 1.00 65.88 113 ALA A C 1
ATOM 888 O O . ALA A 1 113 ? 17.492 9.726 -8.191 1.00 65.88 113 ALA A O 1
ATOM 889 N N . PRO A 1 114 ? 18.779 8.861 -6.539 1.00 68.62 114 PRO A N 1
ATOM 890 C CA . PRO A 1 114 ? 18.315 7.495 -6.741 1.00 68.62 114 PRO A CA 1
ATOM 891 C C . PRO A 1 114 ? 16.802 7.435 -6.545 1.00 68.62 114 PRO A C 1
ATOM 893 O O . PRO A 1 114 ? 16.231 8.135 -5.708 1.00 68.62 114 PRO A O 1
ATOM 896 N N . THR A 1 115 ? 16.144 6.625 -7.371 1.00 75.62 115 THR A N 1
ATOM 897 C CA . THR A 1 115 ? 14.747 6.270 -7.132 1.00 75.62 115 THR A CA 1
ATOM 898 C C . THR A 1 115 ? 14.729 4.945 -6.394 1.00 75.62 115 THR A C 1
ATOM 900 O O . THR A 1 115 ? 15.252 3.955 -6.905 1.00 75.62 115 THR A O 1
ATOM 903 N N . THR A 1 116 ? 14.107 4.916 -5.226 1.00 79.00 116 THR A N 1
ATOM 904 C CA . THR A 1 116 ? 13.888 3.693 -4.456 1.00 79.00 116 THR A CA 1
ATOM 905 C C . THR A 1 116 ? 12.486 3.182 -4.755 1.00 79.00 116 THR A C 1
ATOM 907 O O . THR A 1 116 ? 11.522 3.941 -4.674 1.00 79.00 116 THR A O 1
ATOM 910 N N . VAL A 1 117 ? 12.357 1.905 -5.108 1.00 82.69 117 VAL A N 1
ATOM 911 C CA . VAL A 1 117 ? 11.064 1.234 -5.257 1.00 82.69 117 VAL A CA 1
ATOM 912 C C . VAL A 1 117 ? 10.940 0.149 -4.205 1.00 82.69 117 VAL A C 1
ATOM 914 O O . VAL A 1 117 ? 11.557 -0.917 -4.283 1.00 82.69 117 VAL A O 1
ATOM 917 N N . ARG A 1 118 ? 10.101 0.431 -3.216 1.00 81.19 118 ARG A N 1
ATOM 918 C CA . ARG A 1 118 ? 9.765 -0.509 -2.154 1.00 81.19 118 ARG A CA 1
ATOM 919 C C . ARG A 1 118 ? 8.526 -1.279 -2.544 1.00 81.19 118 ARG A C 1
ATOM 921 O O . ARG A 1 118 ? 7.600 -0.701 -3.105 1.00 81.19 118 ARG A O 1
ATOM 928 N N . VAL A 1 119 ? 8.525 -2.566 -2.238 1.00 82.50 119 VAL A N 1
ATOM 929 C CA . VAL A 1 119 ? 7.403 -3.462 -2.506 1.00 82.50 119 VAL A CA 1
ATOM 930 C C . VAL A 1 119 ? 7.113 -4.278 -1.260 1.00 82.50 119 VAL A C 1
ATOM 932 O O . VAL A 1 119 ? 8.030 -4.745 -0.589 1.00 82.50 119 VAL A O 1
ATOM 935 N N . MET A 1 120 ? 5.836 -4.434 -0.962 1.00 81.06 120 MET A N 1
ATOM 936 C CA . MET A 1 120 ? 5.312 -5.255 0.114 1.00 81.06 120 MET A CA 1
ATOM 937 C C . MET A 1 120 ? 4.272 -6.186 -0.482 1.00 81.06 120 MET A C 1
ATOM 939 O O . MET A 1 120 ? 3.372 -5.734 -1.181 1.00 81.06 120 MET A O 1
ATOM 943 N N . GLU A 1 121 ? 4.407 -7.473 -0.204 1.00 82.62 121 GLU A N 1
ATOM 944 C CA . GLU A 1 121 ? 3.377 -8.455 -0.522 1.00 82.62 121 GLU A CA 1
ATOM 945 C C . GLU A 1 121 ? 2.127 -8.184 0.318 1.00 82.62 121 GLU A C 1
ATOM 947 O O . GLU A 1 121 ? 2.221 -7.986 1.533 1.00 82.62 121 GLU A O 1
ATOM 952 N N . LEU A 1 122 ? 0.975 -8.130 -0.344 1.00 71.56 122 LEU A N 1
ATOM 953 C CA . LEU A 1 122 ? -0.322 -8.032 0.308 1.00 71.56 122 LEU A CA 1
ATOM 954 C C . LEU A 1 122 ? -0.857 -9.440 0.621 1.00 71.56 122 LEU A C 1
ATOM 956 O O . LEU A 1 122 ? -0.500 -10.400 -0.064 1.00 71.56 122 LEU A O 1
ATOM 960 N N . PRO A 1 123 ? -1.708 -9.592 1.654 1.00 64.00 123 PRO A N 1
ATOM 961 C CA . PRO A 1 123 ? -2.359 -10.865 1.953 1.00 64.00 123 PRO A CA 1
ATOM 962 C C . PRO A 1 123 ? -3.103 -11.444 0.742 1.00 64.00 123 PRO A C 1
ATOM 964 O O . PRO A 1 123 ? -3.673 -10.699 -0.045 1.00 64.00 123 PRO A O 1
ATOM 967 N N . LEU A 1 124 ? -3.190 -12.776 0.648 1.00 63.34 124 LEU A N 1
ATOM 968 C CA . LEU A 1 124 ? -3.870 -13.483 -0.456 1.00 63.34 124 LEU A CA 1
ATOM 969 C C . LEU A 1 124 ? -5.352 -13.106 -0.643 1.00 63.34 124 LEU A C 1
ATOM 971 O O . LEU A 1 124 ? -5.918 -13.359 -1.702 1.00 63.34 124 LEU A O 1
ATOM 975 N N . VAL A 1 125 ? -5.990 -12.543 0.385 1.00 56.88 125 VAL A N 1
ATOM 976 C CA . VAL A 1 125 ? -7.376 -12.051 0.320 1.00 56.88 125 VAL A CA 1
ATOM 977 C C . VAL A 1 125 ? -7.502 -10.718 -0.426 1.00 56.88 125 VAL A C 1
ATOM 979 O O . VAL A 1 125 ? -8.598 -10.362 -0.857 1.00 56.88 125 VAL A O 1
ATOM 982 N N . GLU A 1 126 ? -6.402 -9.980 -0.598 1.00 59.88 126 GLU A N 1
ATOM 983 C CA . GLU A 1 126 ? -6.388 -8.710 -1.318 1.00 59.88 126 GLU A CA 1
ATOM 984 C C . GLU A 1 126 ? -6.420 -8.950 -2.830 1.00 59.88 126 GLU A C 1
ATOM 986 O O . GLU A 1 126 ? -5.611 -9.691 -3.390 1.00 59.88 126 GLU A O 1
ATOM 991 N N . ARG A 1 127 ? -7.367 -8.293 -3.505 1.00 63.84 127 ARG A N 1
ATOM 992 C CA . ARG A 1 127 ? -7.534 -8.374 -4.961 1.00 63.84 127 ARG A CA 1
ATOM 993 C C . ARG A 1 127 ? -6.805 -7.220 -5.651 1.00 63.84 127 ARG A C 1
ATOM 995 O O . ARG A 1 127 ? -6.738 -6.113 -5.120 1.00 63.84 127 ARG A O 1
ATOM 1002 N N . HIS A 1 128 ? -6.285 -7.464 -6.853 1.00 64.56 128 HIS A N 1
ATOM 1003 C CA . HIS A 1 128 ? -5.835 -6.397 -7.753 1.00 64.56 128 HIS A CA 1
ATOM 1004 C C . HIS A 1 128 ? -7.030 -5.860 -8.556 1.00 64.56 128 HIS A C 1
ATOM 1006 O O . HIS A 1 128 ? -8.015 -6.566 -8.748 1.00 64.56 128 HIS A O 1
ATOM 1012 N N . ASP A 1 129 ? -6.945 -4.637 -9.076 1.00 60.91 129 ASP A N 1
ATOM 1013 C CA . ASP A 1 129 ? -8.066 -3.956 -9.750 1.00 60.91 129 ASP A CA 1
ATOM 1014 C C . ASP A 1 129 ? -8.247 -4.383 -11.229 1.00 60.91 129 ASP A C 1
ATOM 1016 O O . ASP A 1 129 ? -8.647 -3.586 -12.074 1.00 60.91 129 ASP A O 1
ATOM 1020 N N . GLY A 1 130 ? -7.911 -5.636 -11.569 1.00 61.78 130 GLY A N 1
ATOM 1021 C CA . GLY A 1 130 ? -8.013 -6.175 -12.938 1.00 61.78 130 GLY A CA 1
ATOM 1022 C C . GLY A 1 130 ? -6.888 -5.781 -13.909 1.00 61.78 130 GLY A C 1
ATOM 1023 O O . GLY A 1 130 ? -6.987 -6.068 -15.096 1.00 61.78 130 GLY A O 1
ATOM 1024 N N . TYR A 1 131 ? -5.816 -5.148 -13.421 1.00 67.19 131 TYR A N 1
ATOM 1025 C CA . TYR A 1 131 ? -4.611 -4.832 -14.200 1.00 67.19 131 TYR A CA 1
ATOM 1026 C C . TYR A 1 131 ? -3.348 -5.230 -13.433 1.00 67.19 131 TYR A C 1
ATOM 1028 O O . TYR A 1 131 ? -3.323 -5.135 -12.201 1.00 67.19 131 TYR A O 1
ATOM 1036 N N . ALA A 1 132 ? -2.270 -5.592 -14.144 1.00 80.06 132 ALA A N 1
ATOM 1037 C CA . ALA A 1 132 ? -0.975 -5.869 -13.514 1.00 80.06 132 ALA A CA 1
ATOM 1038 C C . ALA A 1 132 ? -0.412 -4.674 -12.737 1.00 80.06 132 ALA A C 1
ATOM 1040 O O . ALA A 1 132 ? 0.299 -4.877 -11.759 1.00 80.06 132 ALA A O 1
ATOM 1041 N N . VAL A 1 133 ? -0.722 -3.434 -13.132 1.00 84.81 133 VAL A N 1
ATOM 1042 C CA . VAL A 1 133 ? -0.320 -2.224 -12.402 1.00 84.81 133 VAL A CA 1
ATOM 1043 C C . VAL A 1 133 ? -1.480 -1.249 -12.334 1.00 84.81 133 VAL A C 1
ATOM 1045 O O . VAL A 1 133 ? -2.000 -0.827 -13.361 1.00 84.81 133 VAL A O 1
ATOM 1048 N N . THR A 1 134 ? -1.820 -0.819 -11.123 1.00 83.31 134 THR A N 1
ATOM 1049 C CA . THR A 1 134 ? -2.787 0.251 -10.875 1.00 83.31 134 THR A CA 1
ATOM 1050 C C . THR A 1 134 ? -2.132 1.338 -10.035 1.00 83.31 134 THR A C 1
ATOM 1052 O O . THR A 1 134 ? -1.723 1.098 -8.898 1.00 83.31 134 THR A O 1
ATOM 1055 N N . LYS A 1 135 ? -2.009 2.548 -10.590 1.00 83.06 135 LYS A N 1
ATOM 1056 C CA . LYS A 1 135 ? -1.504 3.723 -9.867 1.00 83.06 135 LYS A CA 1
ATOM 1057 C C . LYS A 1 135 ? -2.578 4.212 -8.900 1.00 83.06 135 LYS A C 1
ATOM 1059 O O . LYS A 1 135 ? -3.630 4.673 -9.326 1.00 83.06 135 LYS A O 1
ATOM 1064 N N . LEU A 1 136 ? -2.284 4.148 -7.606 1.00 73.88 136 LEU A N 1
ATOM 1065 C CA . LEU A 1 136 ? -3.191 4.594 -6.547 1.00 73.88 136 LEU A CA 1
ATOM 1066 C C . LEU A 1 136 ? -3.159 6.117 -6.383 1.00 73.88 136 LEU A C 1
ATOM 1068 O O . LEU A 1 136 ? -4.174 6.744 -6.099 1.00 73.88 136 LEU A O 1
ATOM 1072 N N . GLY A 1 137 ? -1.984 6.726 -6.568 1.00 66.81 137 GLY A N 1
ATOM 1073 C CA . GLY A 1 137 ? -1.819 8.168 -6.422 1.00 66.81 137 GLY A CA 1
ATOM 1074 C C . GLY A 1 137 ? -0.364 8.626 -6.391 1.00 66.81 137 GLY A C 1
ATOM 1075 O O . GLY A 1 137 ? 0.577 7.830 -6.449 1.00 66.81 137 GLY A O 1
ATOM 1076 N N . THR A 1 138 ? -0.185 9.943 -6.306 1.00 66.56 138 THR A N 1
ATOM 1077 C CA . THR A 1 138 ? 1.117 10.618 -6.188 1.00 66.56 138 THR A CA 1
ATOM 1078 C C . THR A 1 138 ? 1.138 11.536 -4.975 1.00 66.56 138 THR A C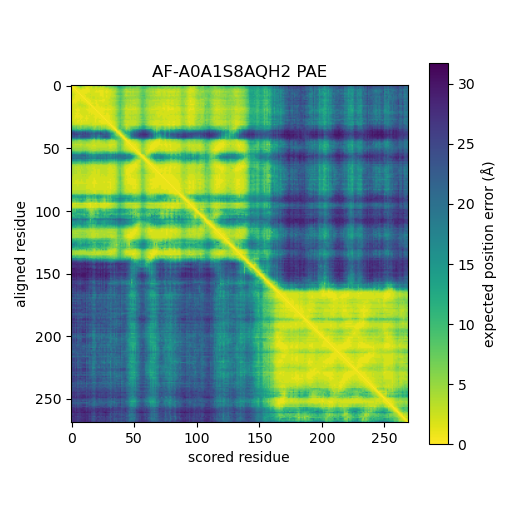 1
ATOM 1080 O O . THR A 1 138 ? 0.127 12.154 -4.650 1.00 66.56 138 THR A O 1
ATOM 1083 N N . ARG A 1 139 ? 2.306 11.676 -4.351 1.00 61.56 139 ARG A N 1
ATOM 1084 C CA . ARG A 1 139 ? 2.594 12.587 -3.244 1.00 61.56 139 ARG A CA 1
ATOM 1085 C C . ARG A 1 139 ? 3.832 13.415 -3.551 1.00 61.56 139 ARG A C 1
ATOM 1087 O O . ARG A 1 139 ? 4.828 12.884 -4.041 1.00 61.56 139 ARG A O 1
ATOM 1094 N N . ASN A 1 140 ? 3.760 14.690 -3.196 1.00 55.69 140 ASN A N 1
ATOM 1095 C CA . ASN A 1 140 ? 4.870 15.633 -3.234 1.00 55.69 140 ASN A CA 1
ATOM 1096 C C . ASN A 1 140 ? 5.020 16.193 -1.820 1.00 55.69 140 ASN A C 1
ATOM 1098 O O . ASN A 1 140 ? 3.997 16.565 -1.239 1.00 55.69 140 ASN A O 1
ATOM 1102 N N . GLY A 1 141 ? 6.232 16.312 -1.282 1.00 48.16 141 GLY A N 1
ATOM 1103 C CA . GLY A 1 141 ? 6.360 17.045 -0.030 1.00 48.16 141 GLY A CA 1
ATOM 1104 C C . GLY A 1 141 ? 7.758 17.227 0.549 1.00 48.16 141 GLY A C 1
ATOM 1105 O O . GLY A 1 141 ? 8.665 16.422 0.333 1.00 48.16 141 GLY A O 1
ATOM 1106 N N . ASP A 1 142 ? 7.859 18.322 1.306 1.00 42.72 142 ASP A N 1
ATOM 1107 C CA . ASP A 1 142 ? 9.040 18.846 2.003 1.00 42.72 142 ASP A CA 1
ATOM 1108 C C . ASP A 1 142 ? 9.069 18.463 3.503 1.00 42.72 142 ASP A C 1
ATOM 1110 O O . ASP A 1 142 ? 9.855 19.027 4.258 1.00 42.72 142 ASP A O 1
ATOM 1114 N N . ASP A 1 143 ? 8.217 17.535 3.965 1.00 43.06 143 ASP A N 1
ATOM 1115 C CA . ASP A 1 143 ? 8.058 17.235 5.398 1.00 43.06 143 ASP A CA 1
ATOM 1116 C C . ASP A 1 143 ? 7.713 15.758 5.659 1.00 43.06 143 ASP A C 1
ATOM 1118 O O . ASP A 1 143 ? 6.572 15.317 5.555 1.00 43.06 143 ASP A O 1
ATOM 1122 N N . TYR A 1 144 ? 8.741 14.966 5.946 1.00 39.72 144 TYR A N 1
ATOM 1123 C CA . TYR A 1 144 ? 8.693 13.502 6.026 1.00 39.72 144 TYR A CA 1
ATOM 1124 C C . TYR A 1 144 ? 7.744 12.968 7.123 1.00 39.72 144 TYR A C 1
ATOM 1126 O O . TYR A 1 144 ? 7.207 11.871 6.976 1.00 39.72 144 TYR A O 1
ATOM 1134 N N . GLU A 1 145 ? 7.502 13.732 8.196 1.00 39.09 145 GLU A N 1
ATOM 1135 C CA . GLU A 1 145 ? 6.775 13.260 9.390 1.00 39.09 145 GLU A CA 1
ATOM 1136 C C . GLU A 1 145 ? 5.241 13.422 9.304 1.00 39.09 145 GLU A C 1
ATOM 1138 O O . GLU A 1 145 ? 4.512 12.615 9.880 1.00 39.09 145 GLU A O 1
ATOM 1143 N N . ASP A 1 146 ? 4.735 14.373 8.509 1.00 37.53 146 ASP A N 1
ATOM 1144 C CA . ASP A 1 146 ? 3.290 14.630 8.334 1.00 37.53 146 ASP A CA 1
ATOM 1145 C C . ASP A 1 146 ? 2.657 13.838 7.166 1.00 37.53 146 ASP A C 1
ATOM 1147 O O . ASP A 1 146 ? 1.448 13.888 6.926 1.00 37.53 146 ASP A O 1
ATOM 1151 N N . GLN A 1 147 ? 3.461 13.091 6.403 1.00 45.59 147 GLN A N 1
ATOM 1152 C CA . GLN A 1 147 ? 3.119 12.662 5.038 1.00 45.59 147 GLN A CA 1
ATOM 1153 C C . GLN A 1 147 ? 2.788 11.166 4.884 1.00 45.59 147 GLN A C 1
ATOM 1155 O O . GLN A 1 147 ? 2.874 10.613 3.785 1.00 45.59 147 GLN A O 1
ATOM 1160 N N . LEU A 1 148 ? 2.347 10.503 5.961 1.00 41.59 148 LEU A N 1
ATOM 1161 C CA . LEU A 1 148 ? 1.959 9.080 5.982 1.00 41.59 148 LEU A CA 1
ATOM 1162 C C . LEU A 1 148 ? 0.451 8.812 5.744 1.00 41.59 148 LEU A C 1
ATOM 1164 O O . LEU A 1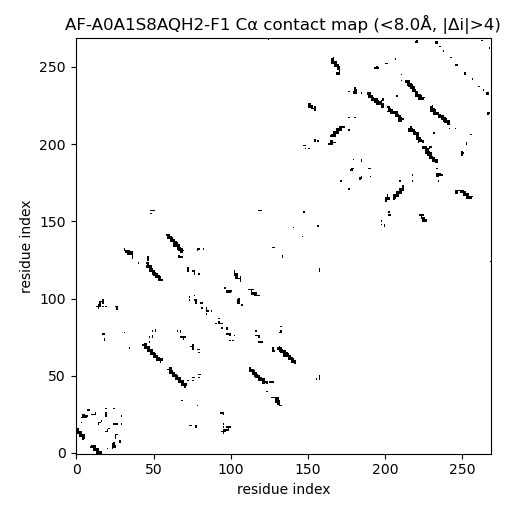 148 ? 0.037 7.649 5.712 1.00 41.59 148 LEU A O 1
ATOM 1168 N N . ASP A 1 149 ? -0.372 9.835 5.487 1.00 41.12 149 ASP A N 1
ATOM 1169 C CA . ASP A 1 149 ? -1.835 9.710 5.341 1.00 41.12 149 ASP A CA 1
ATOM 1170 C C . ASP A 1 149 ? -2.319 9.663 3.880 1.00 41.12 149 ASP A C 1
ATOM 1172 O O . ASP A 1 149 ? -2.096 10.600 3.111 1.00 41.12 149 ASP A O 1
ATOM 1176 N N . PHE A 1 150 ? -2.892 8.538 3.429 1.00 36.28 150 PHE A N 1
ATOM 1177 C CA . PHE A 1 150 ? -3.414 8.389 2.055 1.00 36.28 150 PHE A CA 1
ATOM 1178 C C . PHE A 1 150 ? -4.926 8.542 1.944 1.00 36.28 150 PHE A C 1
ATOM 1180 O O . PHE A 1 150 ? -5.453 8.421 0.841 1.00 36.28 150 PHE A O 1
ATOM 1187 N N . GLY A 1 151 ? -5.635 8.863 3.028 1.00 32.62 151 GLY A N 1
ATOM 1188 C CA . GLY A 1 151 ? -7.086 8.975 2.955 1.00 32.62 151 GLY A CA 1
ATOM 1189 C C . GLY A 1 151 ? -7.772 7.674 2.485 1.00 32.62 151 GLY A C 1
ATOM 1190 O O . GLY A 1 151 ? -7.167 6.605 2.423 1.00 32.62 151 GLY A O 1
ATOM 1191 N N . PRO A 1 152 ? -9.080 7.717 2.213 1.00 28.05 152 PRO A N 1
ATOM 1192 C CA . PRO A 1 152 ? -10.047 7.005 3.049 1.00 28.05 152 PRO A CA 1
ATOM 1193 C C . PRO A 1 152 ? -10.237 5.502 2.779 1.00 28.05 152 PRO A C 1
ATOM 1195 O O . PRO A 1 152 ? -11.086 4.897 3.413 1.00 28.05 152 PRO A O 1
ATOM 1198 N N . ASN A 1 153 ? -9.475 4.864 1.883 1.00 32.50 153 ASN A N 1
ATOM 1199 C CA . ASN A 1 153 ? -9.850 3.527 1.391 1.00 32.50 153 ASN A CA 1
ATOM 1200 C C . ASN A 1 153 ? -8.739 2.489 1.228 1.00 32.50 153 ASN A C 1
ATOM 1202 O O . ASN A 1 153 ? -9.026 1.400 0.738 1.00 32.50 153 ASN A O 1
ATOM 1206 N N . THR A 1 154 ? -7.495 2.742 1.630 1.00 40.31 154 THR A N 1
ATOM 1207 C CA . THR A 1 154 ? -6.443 1.749 1.373 1.00 40.31 154 THR A CA 1
ATOM 1208 C C . THR A 1 154 ? -5.808 1.231 2.654 1.00 40.31 154 THR A C 1
ATOM 1210 O O . THR A 1 154 ? -5.119 1.956 3.370 1.00 40.31 154 THR A O 1
ATOM 1213 N N . ARG A 1 155 ? -5.971 -0.083 2.864 1.00 42.81 155 ARG A N 1
ATOM 1214 C CA . ARG A 1 155 ? -5.237 -0.989 3.775 1.00 42.81 155 ARG A CA 1
ATOM 1215 C C . ARG A 1 155 ? -3.705 -0.983 3.535 1.00 42.81 155 ARG A C 1
ATOM 1217 O O . ARG A 1 155 ? -2.954 -1.693 4.194 1.00 42.81 155 ARG A O 1
ATOM 1224 N N . ASP A 1 156 ? -3.242 -0.120 2.634 1.00 42.88 156 ASP A N 1
ATOM 1225 C CA . ASP A 1 156 ? -1.974 -0.152 1.923 1.00 42.88 156 ASP A CA 1
ATOM 1226 C C . ASP A 1 156 ? -0.993 0.911 2.453 1.00 42.88 156 ASP A C 1
ATOM 1228 O O . ASP A 1 156 ? -0.611 1.852 1.752 1.00 42.88 156 ASP A O 1
ATOM 1232 N N . LYS A 1 157 ? -0.570 0.789 3.716 1.00 48.56 157 LYS A N 1
ATOM 1233 C CA . LYS A 1 157 ? 0.595 1.538 4.223 1.00 48.56 157 LYS A CA 1
ATOM 1234 C C . LYS A 1 157 ? 1.825 0.635 4.159 1.00 48.56 157 LYS A C 1
ATOM 1236 O O . LYS A 1 157 ? 1.871 -0.386 4.844 1.00 48.56 157 LYS A O 1
ATOM 1241 N N . LEU A 1 158 ? 2.847 1.031 3.394 1.00 47.03 158 LEU A N 1
ATOM 1242 C CA . LEU A 1 158 ? 4.169 0.418 3.546 1.00 47.03 158 LEU A CA 1
ATOM 1243 C C . LEU A 1 158 ? 4.663 0.664 4.982 1.00 47.03 158 LEU A C 1
ATOM 1245 O O . LEU A 1 158 ? 4.520 1.787 5.468 1.00 47.03 158 LEU A O 1
ATOM 1249 N N . PRO A 1 159 ? 5.239 -0.341 5.666 1.00 49.28 159 PRO A N 1
ATOM 1250 C CA . PRO A 1 159 ? 5.880 -0.136 6.952 1.00 49.28 159 PRO A CA 1
ATOM 1251 C C . PRO A 1 159 ? 6.982 0.903 6.800 1.00 49.28 159 PRO A C 1
ATOM 1253 O O . PRO A 1 159 ? 7.885 0.733 5.977 1.00 49.28 159 PRO A O 1
ATOM 1256 N N . ASP A 1 160 ? 6.933 1.950 7.614 1.00 49.28 160 ASP A N 1
ATOM 1257 C CA . ASP A 1 160 ? 8.113 2.770 7.840 1.00 49.28 160 ASP A CA 1
ATOM 1258 C C . ASP A 1 160 ? 9.100 1.954 8.702 1.00 49.28 160 ASP A C 1
ATOM 1260 O O . ASP A 1 160 ? 8.757 1.594 9.831 1.00 49.28 160 ASP A O 1
ATOM 1264 N N . PRO A 1 161 ? 10.307 1.618 8.204 1.00 44.16 161 PRO A N 1
ATOM 1265 C CA . PRO A 1 161 ? 11.295 0.860 8.970 1.00 44.16 161 PRO A CA 1
ATOM 1266 C C . PRO A 1 161 ? 11.768 1.580 10.246 1.00 44.16 161 PRO A C 1
ATOM 1268 O O . PRO A 1 161 ? 12.377 0.937 11.098 1.00 44.16 161 PRO A O 1
ATOM 1271 N N . GLY A 1 162 ? 11.495 2.883 10.393 1.00 46.34 162 GLY A N 1
ATOM 1272 C CA . GLY A 1 162 ? 11.760 3.651 11.610 1.00 46.34 162 GLY A CA 1
ATOM 1273 C C . GLY A 1 162 ? 10.575 3.773 12.576 1.00 46.34 162 GLY A C 1
ATOM 1274 O O . GLY A 1 162 ? 10.781 4.207 13.708 1.00 46.34 162 GLY A O 1
ATOM 1275 N N . MET A 1 163 ? 9.352 3.397 12.175 1.00 55.97 163 MET A N 1
ATOM 1276 C CA . MET A 1 163 ? 8.147 3.582 12.992 1.00 55.97 163 MET A CA 1
ATOM 1277 C C . MET A 1 163 ? 7.653 2.249 13.565 1.00 55.97 163 MET A C 1
ATOM 1279 O O . MET A 1 163 ? 7.205 1.358 12.843 1.00 55.97 163 MET A O 1
ATOM 1283 N N . SER A 1 164 ? 7.665 2.125 14.893 1.00 66.50 164 SER A N 1
ATOM 1284 C CA . SER A 1 164 ? 6.924 1.068 15.582 1.00 66.50 164 SER A CA 1
ATOM 1285 C C . SER A 1 164 ? 5.441 1.446 15.604 1.00 66.50 164 SER A C 1
ATOM 1287 O O . SER A 1 164 ? 5.038 2.335 16.360 1.00 66.50 164 SER A O 1
ATOM 1289 N N . TYR A 1 165 ? 4.635 0.808 14.757 1.00 77.81 165 TYR A N 1
ATOM 1290 C CA . TYR A 1 165 ? 3.180 0.945 14.831 1.00 77.81 165 TYR A CA 1
ATOM 1291 C C . TYR A 1 165 ? 2.656 0.448 16.178 1.00 77.81 165 TYR A C 1
ATOM 1293 O O . TYR A 1 165 ? 3.250 -0.428 16.806 1.00 77.81 165 TYR A O 1
ATOM 1301 N N . LYS A 1 166 ? 1.558 1.063 16.601 1.00 87.31 166 LYS A N 1
ATOM 1302 C CA . LYS A 1 166 ? 0.960 0.916 17.916 1.00 87.31 166 LYS A CA 1
ATOM 1303 C C . LYS A 1 166 ? -0.448 0.356 17.819 1.00 87.31 166 LYS A C 1
ATOM 1305 O O . LYS A 1 166 ? -1.195 0.640 16.870 1.00 87.31 166 LYS A O 1
ATOM 1310 N N . ASP A 1 167 ? -0.810 -0.366 18.864 1.00 92.50 167 ASP A N 1
ATOM 1311 C CA . ASP A 1 167 ? -2.183 -0.730 19.152 1.00 92.50 167 ASP A CA 1
ATOM 1312 C C . ASP A 1 167 ? -2.972 0.517 19.564 1.00 92.50 167 ASP A C 1
ATOM 1314 O O . ASP A 1 167 ? -2.425 1.581 19.879 1.00 92.50 167 ASP A O 1
ATOM 1318 N N . VAL A 1 168 ? -4.290 0.386 19.550 1.00 93.38 168 VAL A N 1
ATOM 1319 C CA . VAL A 1 168 ? -5.219 1.439 19.938 1.00 93.38 168 VAL A CA 1
ATOM 1320 C C . VAL A 1 168 ? -5.982 1.010 21.180 1.00 93.38 168 VAL A C 1
ATOM 1322 O O . VAL A 1 168 ? -6.484 -0.102 21.237 1.00 93.38 168 VAL A O 1
ATOM 1325 N N . LEU A 1 169 ? -6.106 1.907 22.152 1.00 95.25 169 LEU A N 1
ATOM 1326 C CA . LEU A 1 169 ? -6.924 1.740 23.347 1.00 95.25 169 LEU A CA 1
ATOM 1327 C C . LEU A 1 169 ? -8.085 2.737 23.330 1.00 95.25 169 LEU A C 1
ATOM 1329 O O . LEU A 1 169 ? -7.879 3.939 23.129 1.00 95.25 169 LEU A O 1
ATOM 1333 N N . VAL A 1 170 ? -9.290 2.233 23.562 1.00 95.31 170 VAL A N 1
ATOM 1334 C CA . VAL A 1 170 ? -10.550 2.975 23.555 1.00 95.31 170 VAL A CA 1
ATOM 1335 C C . VAL A 1 170 ? -11.263 2.757 24.883 1.00 95.31 170 VAL A C 1
ATOM 1337 O O . VAL A 1 170 ? -11.436 1.619 25.296 1.00 95.31 170 VAL A O 1
ATOM 1340 N N . HIS A 1 171 ? -11.716 3.839 25.512 1.00 94.81 171 HIS A N 1
ATOM 1341 C CA . HIS A 1 171 ? -12.699 3.760 26.591 1.00 94.81 171 HIS A CA 1
ATOM 1342 C C . HIS A 1 171 ? -14.104 3.743 25.980 1.00 94.81 171 HIS A C 1
ATOM 1344 O O . HIS A 1 171 ? -14.435 4.635 25.188 1.00 94.81 171 HIS A O 1
ATOM 1350 N N . ALA A 1 172 ? -14.911 2.741 26.318 1.00 92.94 172 ALA A N 1
ATOM 1351 C CA . ALA A 1 172 ? -16.255 2.574 25.774 1.00 92.94 172 ALA A CA 1
ATOM 1352 C C . ALA A 1 172 ? -17.227 2.021 26.822 1.00 92.94 172 ALA A C 1
ATOM 1354 O O . ALA A 1 172 ? -16.825 1.440 27.825 1.00 92.94 172 ALA A O 1
ATOM 1355 N N . THR A 1 173 ? -18.522 2.212 26.582 1.00 92.75 173 THR A N 1
ATOM 1356 C CA . THR A 1 173 ? -19.583 1.589 27.383 1.00 92.75 173 THR A CA 1
ATOM 1357 C C . THR A 1 173 ? -19.970 0.220 26.823 1.00 92.75 173 THR A C 1
ATOM 1359 O O . THR A 1 173 ? -19.801 -0.017 25.624 1.00 92.75 173 THR A O 1
ATOM 1362 N N . ASP A 1 174 ? -20.593 -0.629 27.649 1.00 91.69 174 ASP A N 1
ATOM 1363 C CA . ASP A 1 174 ? -21.159 -1.922 27.220 1.00 91.69 174 ASP A CA 1
ATOM 1364 C C . ASP A 1 174 ? -21.980 -1.790 25.931 1.00 91.69 174 ASP A C 1
ATOM 1366 O O . ASP A 1 174 ? -21.756 -2.501 24.960 1.00 91.69 174 ASP A O 1
ATOM 1370 N N . GLU A 1 175 ? -22.890 -0.814 25.872 1.00 90.38 175 GLU A N 1
ATOM 1371 C CA . GLU A 1 175 ? -23.764 -0.593 24.710 1.00 90.38 175 GLU A CA 1
ATOM 1372 C C . GLU A 1 175 ? -22.975 -0.283 23.422 1.00 90.38 175 GLU A C 1
ATOM 1374 O O . GLU A 1 175 ? -23.377 -0.653 22.314 1.00 90.38 175 GLU A O 1
ATOM 1379 N N . GLN A 1 176 ? -21.828 0.391 23.549 1.00 92.62 176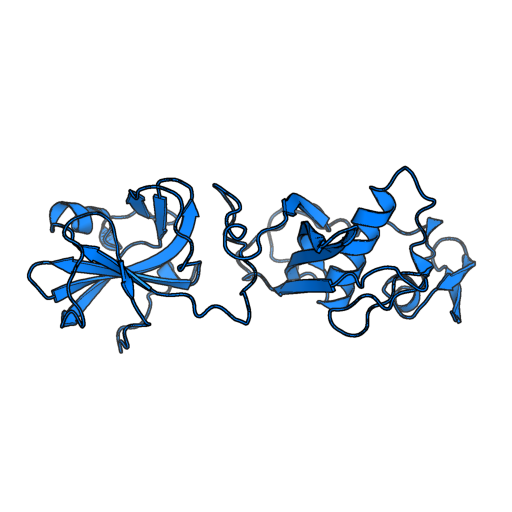 GLN A N 1
ATOM 1380 C CA . GLN A 1 176 ? -20.960 0.708 22.417 1.00 92.62 176 GLN A CA 1
ATOM 1381 C C . GLN A 1 176 ? -20.160 -0.504 21.921 1.00 92.62 176 GLN A C 1
ATOM 1383 O O . GLN A 1 176 ? -19.757 -0.514 20.753 1.00 92.62 176 GLN A O 1
ATOM 1388 N N . ILE A 1 177 ? -19.934 -1.487 22.792 1.00 93.94 177 ILE A N 1
ATOM 1389 C CA . ILE A 1 177 ? -19.171 -2.709 22.524 1.00 93.94 177 ILE A CA 1
ATOM 1390 C C . ILE A 1 177 ? -20.093 -3.823 22.019 1.00 93.94 177 ILE A C 1
ATOM 1392 O O . ILE A 1 177 ? -19.773 -4.457 21.019 1.00 93.94 177 ILE A O 1
ATOM 1396 N N . ASP A 1 178 ? -21.250 -4.014 22.654 1.00 93.88 178 ASP A N 1
ATOM 1397 C CA . ASP A 1 178 ? -22.163 -5.148 22.461 1.00 93.88 178 ASP A CA 1
ATOM 1398 C C . ASP A 1 178 ? -22.519 -5.379 20.984 1.00 93.88 178 ASP A C 1
ATOM 1400 O O . ASP A 1 178 ? -22.277 -6.443 20.416 1.00 93.88 178 ASP A O 1
ATOM 1404 N N . HIS A 1 179 ? -22.954 -4.328 20.287 1.00 93.50 179 HIS A N 1
ATOM 1405 C CA . HIS A 1 179 ? -23.315 -4.404 18.867 1.00 93.50 179 HIS A CA 1
ATOM 1406 C C . HIS A 1 179 ? -22.121 -4.612 17.911 1.00 93.50 179 HIS A C 1
ATOM 1408 O O . HIS A 1 179 ? -22.307 -4.657 16.693 1.00 93.50 179 HIS A O 1
ATOM 1414 N N . LYS A 1 180 ? -20.892 -4.670 18.434 1.00 94.69 180 LYS A N 1
ATOM 1415 C CA . LYS A 1 180 ? -19.655 -4.915 17.683 1.00 94.69 180 LYS A CA 1
ATOM 1416 C C . LYS A 1 180 ? -19.045 -6.282 17.983 1.00 94.69 180 LYS A C 1
ATOM 1418 O O . LYS A 1 180 ? -18.072 -6.629 17.312 1.00 94.69 180 LYS A O 1
ATOM 1423 N N . LEU A 1 181 ? -19.580 -7.026 18.954 1.00 94.25 181 LEU A N 1
ATOM 1424 C CA . LEU A 1 181 ? -19.144 -8.386 19.269 1.00 94.25 181 LEU A CA 1
ATOM 1425 C C . LEU A 1 181 ? -19.410 -9.333 18.095 1.00 94.25 181 LEU A C 1
ATOM 1427 O O . LEU A 1 181 ? -20.368 -9.163 17.342 1.00 94.25 181 LEU A O 1
ATOM 1431 N N . GLU A 1 182 ? -18.551 -10.336 17.935 1.00 92.00 182 GLU A N 1
ATOM 1432 C CA . GLU A 1 182 ? -18.536 -11.257 16.796 1.00 92.00 182 GLU A CA 1
ATOM 1433 C C . GLU A 1 182 ? -19.894 -11.924 16.544 1.00 92.00 182 GLU A C 1
ATOM 1435 O O . GLU A 1 182 ? -20.310 -12.061 15.392 1.00 92.00 182 GLU A O 1
ATOM 1440 N N . GLU A 1 183 ? -20.604 -12.277 17.612 1.00 89.62 183 GLU A N 1
ATOM 1441 C CA . GLU A 1 183 ? -21.941 -12.874 17.571 1.00 89.62 183 GLU A CA 1
ATOM 1442 C C . GLU A 1 183 ? -23.039 -11.928 17.064 1.00 89.62 183 GLU A C 1
ATOM 1444 O O . GLU A 1 183 ? -24.039 -12.385 16.509 1.00 89.62 183 GLU A O 1
ATOM 1449 N N . ASN A 1 184 ? -22.835 -10.617 17.199 1.00 92.06 184 ASN A N 1
ATOM 1450 C CA . ASN A 1 184 ? -23.811 -9.584 16.855 1.00 92.06 184 ASN A CA 1
ATOM 1451 C C . ASN A 1 184 ? -23.549 -8.942 15.484 1.00 92.06 184 ASN A C 1
ATOM 1453 O O . ASN A 1 184 ? -24.416 -8.254 14.940 1.00 92.06 184 ASN A O 1
ATOM 1457 N N . VAL A 1 185 ? -22.371 -9.169 14.898 1.00 90.12 185 VAL A N 1
ATOM 1458 C CA . VAL A 1 185 ? -21.986 -8.610 13.597 1.00 90.12 185 VAL A CA 1
ATOM 1459 C C . VAL A 1 185 ? -22.247 -9.640 12.489 1.00 90.12 185 VAL A C 1
ATOM 1461 O O . VAL A 1 185 ? -21.789 -10.777 12.612 1.00 90.12 185 VAL A O 1
ATOM 1464 N N . PRO A 1 186 ? -22.927 -9.286 11.379 1.00 88.94 186 PRO A N 1
ATOM 1465 C CA . PRO A 1 186 ? -23.125 -10.197 10.250 1.00 88.94 186 PRO A CA 1
ATOM 1466 C C . PRO A 1 186 ? -21.810 -10.665 9.612 1.00 88.94 186 PRO A C 1
ATOM 1468 O O . PRO A 1 186 ? -20.798 -9.959 9.654 1.00 88.94 186 PRO A O 1
ATOM 1471 N N . GLU A 1 187 ? -21.822 -11.847 8.992 1.00 79.25 187 GLU A N 1
ATOM 1472 C CA . GLU A 1 187 ? -20.679 -12.348 8.215 1.00 79.25 187 GLU A CA 1
ATOM 1473 C C . GLU A 1 187 ? -20.233 -11.304 7.167 1.00 79.25 187 GLU A C 1
ATOM 1475 O O . GLU A 1 187 ? -21.040 -10.515 6.666 1.00 79.25 187 GLU A O 1
ATOM 1480 N N . ASP A 1 188 ? -18.921 -11.225 6.928 1.00 77.06 188 ASP A N 1
ATOM 1481 C CA . ASP A 1 188 ? -18.254 -10.266 6.026 1.00 77.06 188 ASP A CA 1
ATOM 1482 C C . ASP A 1 188 ? -18.381 -8.765 6.366 1.00 77.06 188 ASP A C 1
ATOM 1484 O O . ASP A 1 188 ? -17.949 -7.913 5.587 1.00 77.06 188 ASP A O 1
ATOM 1488 N N . HIS A 1 189 ? -18.938 -8.402 7.526 1.00 78.38 189 HIS A N 1
ATOM 1489 C CA . HIS A 1 189 ? -19.034 -7.001 7.947 1.00 78.38 189 HIS A CA 1
ATOM 1490 C C . HIS A 1 189 ? -17.879 -6.579 8.859 1.00 78.38 189 HIS A C 1
ATOM 1492 O O . HIS A 1 189 ? -17.425 -7.327 9.726 1.00 78.38 189 HIS A O 1
ATOM 1498 N N . LEU A 1 190 ? -17.445 -5.328 8.680 1.00 85.31 190 LEU A N 1
ATOM 1499 C CA . LEU A 1 190 ? -16.467 -4.665 9.536 1.00 85.31 190 LEU A CA 1
ATOM 1500 C C . LEU A 1 190 ? -17.145 -3.699 10.504 1.00 85.31 190 LEU A C 1
ATOM 1502 O O . LEU A 1 190 ? -18.152 -3.059 10.191 1.00 85.31 190 LEU A O 1
ATOM 1506 N N . CYS A 1 191 ? -16.525 -3.553 11.666 1.00 92.56 191 CYS A N 1
ATOM 1507 C CA . CYS A 1 191 ? -16.870 -2.556 12.661 1.00 92.56 191 CYS A CA 1
ATOM 1508 C C . CYS A 1 191 ? -16.053 -1.281 12.440 1.00 92.56 191 CYS A C 1
ATOM 1510 O O . CYS A 1 191 ? -14.983 -1.300 11.829 1.00 92.56 191 CYS A O 1
ATOM 1512 N N . TYR A 1 192 ? -16.540 -0.158 12.971 1.00 92.69 192 TYR A N 1
ATOM 1513 C CA . TYR A 1 192 ? -15.751 1.067 13.036 1.00 92.69 192 TYR A CA 1
ATOM 1514 C C . TYR A 1 192 ? -15.896 1.798 14.372 1.00 92.69 192 TYR A C 1
ATOM 1516 O O . TYR A 1 192 ? -16.897 1.653 15.085 1.00 92.69 192 TYR A O 1
ATOM 1524 N N . TRP A 1 193 ? -14.889 2.619 14.673 1.00 94.12 193 TRP A N 1
ATOM 1525 C CA . TRP A 1 193 ? -14.852 3.558 15.790 1.00 94.12 193 TRP A CA 1
ATOM 1526 C C . TRP A 1 193 ? -14.616 4.961 15.256 1.00 94.12 193 TRP A C 1
ATOM 1528 O O . TRP A 1 193 ? -13.726 5.174 14.430 1.00 94.12 193 TRP A O 1
ATOM 1538 N N . THR A 1 194 ? -15.423 5.913 15.713 1.00 90.38 194 THR A N 1
ATOM 1539 C CA . THR A 1 194 ? -15.331 7.305 15.271 1.00 90.38 194 THR A CA 1
ATOM 1540 C C . THR A 1 194 ? -14.198 8.015 16.002 1.00 90.38 194 THR A C 1
ATOM 1542 O O . THR A 1 194 ? -14.088 7.939 17.224 1.00 90.38 194 THR A O 1
ATOM 1545 N N . VAL A 1 195 ? -13.373 8.746 15.258 1.00 85.56 195 VAL A N 1
ATOM 1546 C CA . VAL A 1 195 ? -12.205 9.466 15.778 1.00 85.56 195 VAL A CA 1
ATOM 1547 C C . VAL A 1 195 ? -12.122 10.878 15.201 1.00 85.56 195 VAL A C 1
ATOM 1549 O O . VAL A 1 195 ? -12.815 11.211 14.245 1.00 85.56 195 VAL A O 1
ATOM 1552 N N . ASN A 1 196 ? -11.260 11.722 15.770 1.00 77.50 196 ASN A N 1
ATOM 1553 C CA . ASN A 1 196 ? -10.952 13.035 15.204 1.00 77.50 196 ASN A CA 1
ATOM 1554 C C . ASN A 1 196 ? -9.708 12.939 14.311 1.00 77.50 196 ASN A C 1
ATOM 1556 O O . ASN A 1 196 ? -8.654 12.501 14.769 1.00 77.50 196 ASN A O 1
ATOM 1560 N N . GLY A 1 197 ? -9.823 13.384 13.057 1.00 72.06 197 GLY A N 1
ATOM 1561 C CA . GLY A 1 197 ? -8.737 13.313 12.073 1.00 72.06 197 GLY A CA 1
ATOM 1562 C C . GLY A 1 197 ? -8.490 11.893 11.556 1.00 72.06 197 GLY A C 1
ATOM 1563 O O . GLY A 1 197 ? -9.355 11.026 11.672 1.00 72.06 197 GLY A O 1
ATOM 1564 N N . THR A 1 198 ? -7.317 11.661 10.968 1.00 74.94 198 THR A N 1
ATOM 1565 C CA . THR A 1 198 ? -6.908 10.331 10.499 1.00 74.94 198 THR A CA 1
ATOM 1566 C C . THR A 1 198 ? -5.846 9.743 11.435 1.00 74.94 198 THR A C 1
ATOM 1568 O O . THR A 1 198 ? -4.813 10.384 11.651 1.00 74.94 198 THR A O 1
ATOM 1571 N N . PRO A 1 199 ? -6.043 8.532 11.979 1.00 78.88 199 PRO A N 1
ATOM 1572 C CA . PRO A 1 199 ? -5.036 7.841 12.780 1.00 78.88 199 PRO A CA 1
ATOM 1573 C C . PRO A 1 199 ? -3.731 7.573 12.007 1.00 78.88 199 PRO A C 1
ATOM 1575 O O . PRO A 1 199 ? -3.738 7.005 10.914 1.00 78.88 199 PRO A O 1
ATOM 1578 N N . GLN A 1 200 ? -2.594 7.963 12.592 1.00 73.94 200 GLN A N 1
ATOM 1579 C CA . GLN A 1 200 ? -1.269 7.899 11.957 1.00 73.94 200 GLN A CA 1
ATOM 1580 C C . GLN A 1 200 ? -0.350 6.817 12.531 1.00 73.94 200 GLN A C 1
ATOM 1582 O O . GLN A 1 200 ? 0.439 6.254 11.780 1.00 73.94 200 GLN A O 1
ATOM 1587 N N . GLN A 1 201 ? -0.459 6.491 13.825 1.00 79.19 201 GLN A N 1
ATOM 1588 C CA . GLN A 1 201 ? 0.473 5.566 14.498 1.00 79.19 201 GLN A CA 1
ATOM 1589 C C . GLN A 1 201 ? -0.059 4.130 14.604 1.00 79.19 201 GLN A C 1
ATOM 1591 O O . GLN A 1 201 ? 0.565 3.292 15.240 1.00 79.19 201 GLN A O 1
ATOM 1596 N N . THR A 1 202 ? -1.194 3.826 13.973 1.00 79.62 202 THR A N 1
ATOM 1597 C CA . THR A 1 202 ? -1.764 2.473 13.897 1.00 79.62 202 THR A CA 1
ATOM 1598 C C . THR A 1 202 ? -2.011 2.080 12.441 1.00 79.62 202 THR A C 1
ATOM 1600 O O . THR A 1 202 ? -1.979 2.932 11.546 1.00 79.62 202 THR A O 1
ATOM 1603 N N . ARG A 1 203 ? -2.220 0.787 12.185 1.00 75.62 203 ARG A N 1
ATOM 1604 C CA . ARG A 1 203 ? -2.416 0.237 10.836 1.00 75.62 203 ARG A CA 1
ATOM 1605 C C . ARG A 1 203 ? -3.078 -1.137 10.869 1.00 75.62 203 ARG A C 1
ATOM 1607 O O . ARG A 1 203 ? -3.258 -1.710 11.939 1.00 75.62 203 ARG A O 1
ATOM 1614 N N . PHE A 1 204 ? -3.344 -1.679 9.680 1.00 76.00 204 PHE A N 1
ATOM 1615 C CA . PHE A 1 204 ? -3.768 -3.065 9.502 1.00 76.00 204 PHE A CA 1
ATOM 1616 C C . PHE A 1 204 ? -2.924 -4.039 10.339 1.00 76.00 204 PHE A C 1
ATOM 1618 O O . PHE A 1 204 ? -1.692 -3.954 10.367 1.00 76.00 204 PHE A O 1
ATOM 1625 N N . GLY A 1 205 ? -3.600 -4.957 11.023 1.00 76.69 205 GLY A N 1
ATOM 1626 C CA . GLY A 1 205 ? -2.972 -5.988 11.846 1.00 76.69 205 GLY A CA 1
ATOM 1627 C C . GLY A 1 205 ? -2.607 -5.552 13.266 1.00 76.69 205 GLY A C 1
ATOM 1628 O O . GLY A 1 205 ? -2.333 -6.418 14.091 1.00 76.69 205 GLY A O 1
ATOM 1629 N N . GLN A 1 206 ? -2.624 -4.251 13.581 1.00 86.00 206 GLN A N 1
ATOM 1630 C CA . GLN A 1 206 ? -2.566 -3.795 14.976 1.00 86.00 206 GLN A CA 1
ATOM 1631 C C . GLN A 1 206 ? -3.876 -4.119 15.696 1.00 86.00 206 GLN A C 1
ATOM 1633 O O . GLN A 1 206 ? -4.899 -4.371 15.057 1.00 86.00 206 GLN A O 1
ATOM 1638 N N . ARG A 1 207 ? -3.870 -4.108 17.026 1.00 92.88 207 ARG A N 1
ATOM 1639 C CA . ARG A 1 207 ? -5.082 -4.312 17.822 1.00 92.88 207 ARG A CA 1
ATOM 1640 C C . ARG A 1 207 ? -5.796 -3.010 18.102 1.00 92.88 207 ARG A C 1
ATOM 1642 O O . ARG A 1 207 ? -5.189 -1.945 18.209 1.00 92.88 207 ARG A O 1
ATOM 1649 N N . ILE A 1 208 ? -7.099 -3.136 18.290 1.00 95.00 208 ILE A N 1
ATOM 1650 C CA . ILE A 1 208 ? -7.913 -2.141 18.968 1.00 95.00 208 ILE A CA 1
ATOM 1651 C C . ILE A 1 208 ? -8.530 -2.791 20.206 1.00 95.00 208 ILE A C 1
ATOM 1653 O O . ILE A 1 208 ? -9.194 -3.820 20.118 1.00 95.00 208 ILE A O 1
ATOM 1657 N N . TRP A 1 209 ? -8.264 -2.199 21.360 1.00 96.50 209 TRP A N 1
ATOM 1658 C CA . TRP A 1 209 ? -8.662 -2.670 22.675 1.00 96.50 209 TRP A CA 1
ATOM 1659 C C . TRP A 1 209 ? -9.755 -1.769 23.226 1.00 96.50 209 TRP A C 1
ATOM 1661 O O . TRP A 1 209 ? -9.631 -0.543 23.184 1.00 96.50 209 TRP A O 1
ATOM 1671 N N . PHE A 1 210 ? -10.802 -2.386 23.757 1.00 96.12 210 PHE A N 1
ATOM 1672 C CA . PHE A 1 210 ? -11.919 -1.708 24.390 1.00 96.12 210 PHE A CA 1
ATOM 1673 C C . PHE A 1 210 ? -11.851 -1.940 25.888 1.00 96.12 210 PHE A C 1
ATOM 1675 O O . PHE A 1 210 ? -11.849 -3.078 26.361 1.00 96.12 210 PHE A O 1
ATOM 1682 N N . GLU A 1 211 ? -11.758 -0.837 26.612 1.00 95.62 211 GLU A N 1
ATOM 1683 C CA . GLU A 1 211 ? -11.690 -0.796 28.056 1.00 95.62 211 GLU A CA 1
ATOM 1684 C C . GLU A 1 211 ? -13.001 -0.297 28.649 1.00 95.62 211 GLU A C 1
ATOM 1686 O O . GLU A 1 211 ? -13.626 0.636 28.134 1.00 95.62 211 GLU A O 1
ATOM 1691 N N . GLN A 1 212 ? -13.360 -0.926 29.763 1.00 93.25 212 GLN A N 1
ATOM 1692 C CA . GLN A 1 212 ? -14.468 -0.560 30.617 1.00 93.25 212 GLN A CA 1
ATOM 1693 C C . GLN A 1 212 ? -14.116 -0.853 32.080 1.00 93.25 212 GLN A C 1
ATOM 1695 O O . GLN A 1 212 ? -13.597 -1.920 32.410 1.00 93.25 212 GLN A O 1
ATOM 1700 N N . ASP A 1 213 ? -14.423 0.095 32.966 1.00 89.94 213 ASP A N 1
ATOM 1701 C CA . ASP A 1 213 ? -14.274 -0.033 34.423 1.00 89.94 213 ASP A CA 1
ATOM 1702 C C . ASP A 1 213 ? -12.891 -0.543 34.895 1.00 89.94 213 ASP A C 1
ATOM 1704 O O . ASP A 1 213 ? -12.758 -1.257 35.892 1.00 89.94 213 ASP A O 1
ATOM 1708 N N . GLY A 1 214 ? -11.831 -0.148 34.191 1.00 89.38 214 GLY A N 1
ATOM 1709 C CA . GLY A 1 214 ? -10.434 -0.491 34.449 1.00 89.38 214 GLY A CA 1
ATOM 1710 C C . GLY A 1 214 ? -9.961 -1.801 33.813 1.00 89.38 214 GLY A C 1
ATOM 1711 O O . GLY A 1 214 ? -8.834 -2.227 34.084 1.00 89.38 214 GLY A O 1
ATOM 1712 N N . ARG A 1 215 ? -10.785 -2.460 32.991 1.00 93.88 215 ARG A N 1
ATOM 1713 C CA . ARG A 1 215 ? -10.474 -3.758 32.371 1.00 93.88 215 ARG A CA 1
ATOM 1714 C C . ARG A 1 215 ? -10.650 -3.713 30.864 1.00 93.88 215 ARG A C 1
ATOM 1716 O O . ARG A 1 215 ? -11.578 -3.090 30.362 1.00 93.88 215 ARG A O 1
ATOM 1723 N N . LEU A 1 216 ? -9.776 -4.402 30.139 1.00 94.56 216 LEU A N 1
ATOM 1724 C CA . LEU A 1 216 ? -10.014 -4.670 28.726 1.00 94.56 216 LEU A CA 1
ATOM 1725 C C . LEU A 1 216 ? -11.063 -5.773 28.648 1.00 94.56 216 LEU A C 1
ATOM 1727 O O . LEU A 1 216 ? -10.832 -6.860 29.177 1.00 94.56 216 LEU A O 1
ATOM 1731 N N . VAL A 1 217 ? -12.188 -5.465 28.011 1.00 95.50 217 VAL A N 1
ATOM 1732 C CA . VAL A 1 217 ? -13.357 -6.354 27.916 1.00 95.50 217 VAL A CA 1
ATOM 1733 C C . VAL A 1 217 ? -13.576 -6.875 26.498 1.00 95.50 217 VAL A C 1
ATOM 1735 O O . VAL A 1 217 ? -14.211 -7.906 26.298 1.00 95.50 217 VAL A O 1
ATOM 1738 N N . ALA A 1 218 ? -13.034 -6.182 25.492 1.00 95.56 218 ALA A N 1
ATOM 1739 C CA . ALA A 1 218 ? -13.120 -6.617 24.107 1.00 95.56 218 ALA A CA 1
ATOM 1740 C C . ALA A 1 218 ? -11.889 -6.210 23.286 1.00 95.56 218 ALA A C 1
ATOM 1742 O O . ALA A 1 218 ? -11.213 -5.213 23.562 1.00 95.56 218 ALA A O 1
ATOM 1743 N N . CYS A 1 219 ? -11.601 -6.991 22.251 1.00 95.62 219 CYS A N 1
ATOM 1744 C CA . CYS A 1 219 ? -10.479 -6.783 21.348 1.00 95.62 219 CYS A CA 1
ATOM 1745 C C . CYS A 1 219 ? -10.917 -6.971 19.896 1.00 95.62 219 CYS A C 1
ATOM 1747 O O . CYS A 1 219 ? -11.754 -7.813 19.590 1.00 95.62 219 CYS A O 1
ATOM 1749 N N . GLY A 1 220 ? -10.335 -6.181 19.000 1.00 94.06 220 GLY A N 1
ATOM 1750 C CA . GLY A 1 220 ? -10.478 -6.304 17.557 1.00 94.06 220 GLY A CA 1
ATOM 1751 C C . GLY A 1 220 ? -9.127 -6.186 16.862 1.00 94.06 220 GLY A C 1
ATOM 1752 O O . GLY A 1 220 ? -8.135 -5.731 17.438 1.00 94.06 220 GLY A O 1
ATOM 1753 N N . GLN A 1 221 ? -9.078 -6.565 15.590 1.00 89.88 221 GLN A N 1
ATOM 1754 C CA . GLN A 1 221 ? -7.933 -6.306 14.726 1.00 89.88 221 GLN A CA 1
ATOM 1755 C C . GLN A 1 221 ? -8.236 -5.106 13.833 1.00 89.88 221 GLN A C 1
ATOM 1757 O O . GLN A 1 221 ? -9.231 -5.097 13.109 1.00 89.88 221 GLN A O 1
ATOM 1762 N N . VAL A 1 222 ? -7.374 -4.089 13.873 1.00 86.00 222 VAL A N 1
ATOM 1763 C CA . VAL A 1 222 ? -7.451 -2.935 12.980 1.00 86.00 222 VAL A CA 1
ATOM 1764 C C . VAL A 1 222 ? -7.369 -3.430 11.548 1.00 86.00 222 VAL A C 1
ATOM 1766 O O . VAL A 1 222 ? -6.430 -4.120 11.147 1.00 86.00 222 VAL A O 1
ATOM 1769 N N . HIS A 1 223 ? -8.375 -3.035 10.787 1.00 78.81 223 HIS A N 1
ATOM 1770 C CA . HIS A 1 223 ? -8.519 -3.329 9.386 1.00 78.81 223 HIS A CA 1
ATOM 1771 C C . HIS A 1 223 ? -7.965 -2.180 8.535 1.00 78.81 223 HIS A C 1
ATOM 1773 O O . HIS A 1 223 ? -7.170 -2.381 7.618 1.00 78.81 223 HIS A O 1
ATOM 1779 N N . SER A 1 224 ? -8.410 -0.956 8.788 1.00 67.00 224 SER A N 1
ATOM 1780 C CA . SER A 1 224 ? -7.962 0.225 8.052 1.00 67.00 224 SER A CA 1
ATOM 1781 C C . SER A 1 224 ? -8.236 1.486 8.862 1.00 67.00 224 SER A C 1
ATOM 1783 O O . SER A 1 224 ? -8.935 1.470 9.876 1.00 67.00 224 SER A O 1
ATOM 1785 N N . THR A 1 225 ? -7.653 2.598 8.431 1.00 74.19 225 THR A N 1
ATOM 1786 C CA . THR A 1 225 ? -7.840 3.911 9.051 1.00 74.19 225 THR A CA 1
ATOM 1787 C C . THR A 1 225 ? -8.224 4.900 7.966 1.00 74.19 225 THR A C 1
ATOM 1789 O O . THR A 1 225 ? -7.542 4.970 6.945 1.00 74.19 225 THR A O 1
ATOM 1792 N N . GLU A 1 226 ? -9.263 5.688 8.201 1.00 64.62 226 GLU A N 1
ATOM 1793 C CA . GLU A 1 226 ? -9.650 6.805 7.344 1.00 64.62 226 GLU A CA 1
ATOM 1794 C C . GLU A 1 226 ? -9.892 8.056 8.183 1.00 64.62 226 GLU A C 1
ATOM 1796 O O . GLU A 1 226 ? -9.960 8.005 9.416 1.00 64.62 226 GLU A O 1
ATOM 1801 N N . THR A 1 227 ? -10.034 9.201 7.520 1.00 72.00 227 THR A N 1
ATOM 1802 C CA . THR A 1 227 ? -10.426 10.426 8.207 1.00 72.00 227 THR A CA 1
ATOM 1803 C C . THR A 1 227 ? -11.753 10.210 8.925 1.00 72.00 227 THR A C 1
ATOM 1805 O O . THR A 1 227 ? -12.789 9.970 8.309 1.00 72.00 227 THR A O 1
ATOM 1808 N N . GLY A 1 228 ? -11.715 10.313 10.249 1.00 74.38 228 GLY A N 1
ATOM 1809 C CA . GLY A 1 228 ? -12.879 10.171 11.105 1.00 74.38 228 GLY A CA 1
ATOM 1810 C C . GLY A 1 228 ? -13.176 8.747 11.574 1.00 74.38 228 GLY A C 1
ATOM 1811 O O . GLY A 1 228 ? -14.048 8.604 12.433 1.00 74.38 228 GLY A O 1
ATOM 1812 N N . ARG A 1 229 ? -12.492 7.700 11.072 1.00 83.75 229 ARG A N 1
ATOM 1813 C CA . ARG A 1 229 ? -12.777 6.309 11.475 1.00 83.75 229 ARG A CA 1
ATOM 1814 C C . ARG A 1 229 ? -11.550 5.398 11.568 1.00 83.75 229 ARG A C 1
ATOM 1816 O O . ARG A 1 229 ? -10.627 5.466 10.761 1.00 83.75 229 ARG A O 1
ATOM 1823 N N . ILE A 1 230 ? -11.603 4.472 12.523 1.00 87.38 230 ILE A N 1
ATOM 1824 C CA . ILE A 1 230 ? -10.798 3.243 12.538 1.00 87.38 230 ILE A CA 1
ATOM 1825 C C . ILE A 1 230 ? -11.740 2.095 12.203 1.00 87.38 230 ILE A C 1
ATOM 1827 O O . ILE A 1 230 ? -12.697 1.878 12.942 1.00 87.38 230 ILE A O 1
ATOM 1831 N N . TRP A 1 231 ? -11.472 1.373 11.121 1.00 85.56 231 TRP A N 1
ATOM 1832 C CA . TRP A 1 231 ? -12.174 0.144 10.763 1.00 85.56 231 TRP A CA 1
ATOM 1833 C C . TRP A 1 231 ? -11.453 -1.050 11.375 1.00 85.56 231 TRP A C 1
ATOM 1835 O O . TRP A 1 231 ? -10.223 -1.093 11.370 1.00 85.56 231 TRP A O 1
ATOM 1845 N N . PHE A 1 232 ? -12.198 -2.021 11.887 1.00 91.25 232 PHE A N 1
ATOM 1846 C CA . PHE A 1 232 ? -11.660 -3.219 12.527 1.00 91.25 232 PHE A CA 1
ATOM 1847 C C . PHE A 1 232 ? -12.583 -4.420 12.334 1.00 91.25 232 PHE A C 1
ATOM 1849 O O . PHE A 1 232 ? -13.754 -4.277 11.974 1.00 91.25 232 PHE A O 1
ATOM 1856 N N . SER A 1 233 ? -12.031 -5.610 12.557 1.00 89.25 233 SER A N 1
ATOM 1857 C CA . SER A 1 233 ? -12.789 -6.859 12.621 1.00 89.25 233 SER A CA 1
ATOM 1858 C C . SER A 1 233 ? -13.909 -6.780 13.667 1.00 89.25 233 SER A C 1
ATOM 1860 O O . SER A 1 233 ? -13.832 -5.955 14.577 1.00 89.25 233 SER A O 1
ATOM 1862 N N . PRO A 1 234 ? -14.915 -7.666 13.632 1.00 94.50 234 PRO A N 1
ATOM 1863 C CA . PRO A 1 234 ? -15.768 -7.878 14.795 1.00 94.50 234 PRO A CA 1
ATOM 1864 C C . PRO A 1 234 ? -14.935 -8.119 16.063 1.00 94.50 234 PRO A C 1
ATOM 1866 O O . PRO A 1 234 ? -13.811 -8.635 15.992 1.00 94.50 234 PRO A 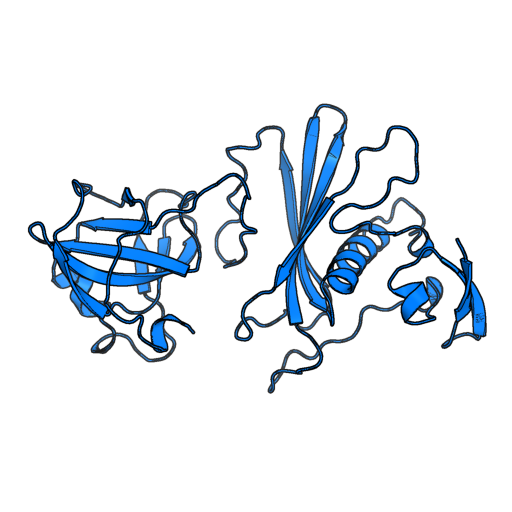O 1
ATOM 1869 N N . LEU A 1 235 ? -15.471 -7.685 17.200 1.00 95.31 235 LEU A N 1
ATOM 1870 C CA . LEU A 1 235 ? -14.807 -7.786 18.489 1.00 95.31 235 LEU A CA 1
ATOM 1871 C C . LEU A 1 235 ? -14.992 -9.179 19.080 1.00 95.31 235 LEU A C 1
ATOM 1873 O O . LEU A 1 235 ? -16.073 -9.752 18.990 1.00 95.31 235 LEU A O 1
ATOM 1877 N N . TRP A 1 236 ? -13.966 -9.693 19.740 1.00 93.69 236 TRP A N 1
ATOM 1878 C CA . TRP A 1 236 ? -14.100 -10.829 20.645 1.00 93.69 236 TRP A CA 1
ATOM 1879 C C . TRP A 1 236 ? -13.914 -10.360 22.081 1.00 93.69 236 TRP A C 1
ATOM 1881 O O . TRP A 1 236 ? -13.195 -9.389 22.343 1.00 93.69 236 TRP A O 1
ATOM 1891 N N . GLU A 1 237 ? -14.591 -11.041 22.996 1.00 93.56 237 GLU A N 1
ATOM 1892 C CA . GLU A 1 237 ? -14.464 -10.781 24.423 1.00 93.56 237 GLU A CA 1
ATOM 1893 C C . GLU A 1 237 ? -13.060 -11.145 24.899 1.00 93.56 237 GLU A C 1
ATOM 1895 O O . GLU A 1 237 ? -12.472 -12.130 24.452 1.00 93.56 237 GLU A O 1
ATOM 1900 N N . VAL A 1 238 ? -12.531 -10.332 25.804 1.00 93.56 238 VAL A N 1
ATOM 1901 C CA . VAL A 1 238 ? -11.285 -10.591 26.526 1.00 93.56 238 VAL A CA 1
ATOM 1902 C C . VAL A 1 238 ? -11.491 -10.191 27.981 1.00 93.56 238 VAL A C 1
ATOM 1904 O O . VAL A 1 238 ? -12.361 -9.380 28.281 1.00 93.56 238 VAL A O 1
ATOM 1907 N N . ASP A 1 239 ? -10.687 -10.722 28.895 1.00 92.38 239 ASP A N 1
ATOM 1908 C CA . ASP A 1 239 ? -10.698 -10.276 30.292 1.00 92.38 239 ASP A CA 1
ATOM 1909 C C . ASP A 1 239 ? -9.270 -10.024 30.778 1.00 92.38 239 ASP A C 1
ATOM 1911 O O . ASP A 1 239 ? -8.611 -10.898 31.345 1.00 92.38 239 ASP A O 1
ATOM 1915 N N . LEU A 1 240 ? -8.772 -8.812 30.522 1.00 91.88 240 LEU A N 1
ATOM 1916 C CA . LEU A 1 240 ? -7.398 -8.422 30.842 1.00 91.88 240 LEU A CA 1
ATOM 1917 C C . LEU A 1 240 ? -7.362 -7.164 31.713 1.00 91.88 240 LEU A C 1
ATOM 1919 O O . LEU A 1 240 ? -8.218 -6.282 31.632 1.00 91.88 240 LEU A O 1
ATOM 1923 N N . GLU A 1 241 ? -6.325 -7.054 32.541 1.00 89.94 241 GLU A N 1
ATOM 1924 C CA . GLU A 1 241 ? -6.036 -5.813 33.259 1.00 89.94 241 GLU A CA 1
ATOM 1925 C C . GLU A 1 241 ? -5.605 -4.725 32.267 1.00 89.94 241 GLU A C 1
ATOM 1927 O O . GLU A 1 241 ? -4.784 -4.975 31.382 1.00 89.94 241 GLU A O 1
ATOM 1932 N N . CYS A 1 242 ? -6.153 -3.513 32.398 1.00 88.94 242 CYS A N 1
ATOM 1933 C CA . CYS A 1 242 ? -5.751 -2.412 31.532 1.00 88.94 242 CYS A CA 1
ATOM 1934 C C . CYS A 1 242 ? -4.339 -1.928 31.919 1.00 88.94 242 CYS A C 1
ATOM 1936 O O . CYS A 1 242 ? -4.147 -1.429 33.030 1.00 88.94 242 CYS A O 1
ATOM 1938 N N . PRO A 1 243 ? -3.334 -2.018 31.026 1.00 82.69 243 PRO A N 1
ATOM 1939 C CA . PRO A 1 243 ? -1.936 -1.770 31.389 1.00 82.69 243 PRO A CA 1
ATOM 1940 C C . PRO A 1 243 ? -1.593 -0.281 31.545 1.00 82.69 243 PRO A C 1
ATOM 1942 O O . PRO A 1 243 ? -0.478 0.072 31.932 1.00 82.69 243 PRO A O 1
ATOM 1945 N N . THR A 1 244 ? -2.505 0.622 31.182 1.00 85.50 244 THR A N 1
ATOM 1946 C CA . THR A 1 244 ? -2.259 2.066 31.173 1.00 85.50 244 THR A CA 1
ATOM 1947 C C . THR A 1 244 ? -3.537 2.855 31.431 1.00 85.50 244 THR A C 1
ATOM 1949 O O . THR A 1 244 ? -4.642 2.328 31.347 1.00 85.50 244 THR A O 1
ATOM 1952 N N . GLU A 1 245 ? -3.386 4.149 31.707 1.00 85.06 245 GLU A N 1
ATOM 1953 C CA . GLU A 1 245 ? -4.514 5.072 31.799 1.00 85.06 245 GLU A CA 1
ATOM 1954 C C . GLU A 1 245 ? -5.233 5.206 30.453 1.00 85.06 245 GLU A C 1
ATOM 1956 O O . GLU A 1 245 ? -4.603 5.392 29.398 1.00 85.06 245 GLU A O 1
ATOM 1961 N N . VAL A 1 246 ? -6.559 5.149 30.522 1.00 84.62 246 VAL A N 1
ATOM 1962 C CA . VAL A 1 246 ? -7.469 5.184 29.379 1.00 84.62 246 VAL A CA 1
ATOM 1963 C C . VAL A 1 246 ? -7.809 6.620 28.981 1.00 84.62 246 VAL A C 1
ATOM 1965 O O . VAL A 1 246 ? -7.813 7.524 29.823 1.00 84.62 246 VAL A O 1
ATOM 1968 N N . PRO A 1 247 ? -8.067 6.884 27.691 1.00 83.06 247 PRO A N 1
ATOM 1969 C CA . PRO A 1 247 ? -8.498 8.204 27.262 1.00 83.06 247 PRO A CA 1
ATOM 1970 C C . PRO A 1 247 ? -9.939 8.466 27.717 1.00 83.06 247 PRO A C 1
ATOM 1972 O O . PRO A 1 247 ? -10.818 7.648 27.486 1.00 83.06 247 PRO A O 1
ATOM 1975 N N . ASN A 1 248 ? -10.218 9.652 28.266 1.00 74.19 248 ASN A N 1
ATOM 1976 C CA . ASN A 1 248 ? -11.594 10.040 28.616 1.00 74.19 248 ASN A CA 1
ATOM 1977 C C . ASN A 1 248 ? -12.531 10.099 27.392 1.00 74.19 248 ASN A C 1
ATOM 1979 O O . ASN A 1 248 ? -13.741 9.949 27.533 1.00 74.19 248 ASN A O 1
ATOM 1983 N N . GLN A 1 249 ? -11.989 10.392 26.202 1.00 74.50 249 GLN A N 1
ATOM 1984 C CA . GLN A 1 249 ? -12.711 10.437 24.927 1.00 74.50 249 GLN A CA 1
ATOM 1985 C C . GLN A 1 249 ? -11.774 10.070 23.769 1.00 74.50 249 GLN A C 1
ATOM 1987 O O . GLN A 1 249 ? -10.589 10.408 23.791 1.00 74.50 249 GLN A O 1
ATOM 1992 N N . GLY A 1 250 ? -12.322 9.454 22.719 1.00 85.94 250 GLY A N 1
ATOM 1993 C CA . GLY A 1 250 ? -11.580 9.125 21.502 1.00 85.94 250 GLY A CA 1
ATOM 1994 C C . GLY A 1 250 ? -10.788 7.829 21.641 1.00 85.94 250 GLY A C 1
ATOM 1995 O O . GLY A 1 250 ? -11.379 6.772 21.845 1.00 85.94 250 GLY A O 1
ATOM 1996 N N . PHE A 1 251 ? -9.469 7.906 21.460 1.00 92.69 251 PHE A N 1
ATOM 1997 C CA . PHE A 1 251 ? -8.572 6.755 21.524 1.00 92.69 251 PHE A CA 1
ATOM 1998 C C . PHE A 1 251 ? -7.143 7.174 21.904 1.00 92.69 251 PHE A C 1
ATOM 2000 O O . PHE A 1 251 ? -6.779 8.348 21.794 1.00 92.69 251 PHE A O 1
ATOM 2007 N N . LYS A 1 252 ? -6.323 6.210 22.327 1.00 92.50 252 LYS A N 1
ATOM 2008 C CA . LYS A 1 252 ? -4.906 6.390 22.670 1.00 92.50 252 LYS A CA 1
ATOM 2009 C C . LYS A 1 252 ? -4.063 5.327 21.972 1.00 92.50 252 LYS A C 1
ATOM 2011 O O . LYS A 1 252 ? -4.477 4.177 21.897 1.00 92.50 252 LYS A O 1
ATOM 2016 N N . TYR A 1 253 ? -2.881 5.698 21.487 1.00 91.12 253 TYR A N 1
ATOM 2017 C CA . TYR A 1 253 ? -1.912 4.718 20.996 1.00 91.12 253 TYR A CA 1
ATOM 2018 C C . TYR A 1 253 ? -1.174 4.068 22.163 1.00 91.12 253 TYR A C 1
ATOM 2020 O O . TYR A 1 253 ? -0.681 4.771 23.052 1.00 91.12 253 TYR A O 1
ATOM 2028 N N . VAL A 1 254 ? -1.067 2.747 22.138 1.00 91.50 254 VAL A N 1
ATOM 2029 C CA . VAL A 1 254 ? -0.389 1.949 23.161 1.00 91.50 254 VAL A CA 1
ATOM 2030 C C . VAL A 1 254 ? 0.572 0.968 22.504 1.00 91.50 254 VAL A C 1
ATOM 2032 O O . VAL A 1 254 ? 0.392 0.577 21.352 1.00 91.50 254 VAL A O 1
ATOM 2035 N N . ASP A 1 255 ? 1.630 0.609 23.220 1.00 89.25 255 ASP A N 1
ATOM 2036 C CA . ASP A 1 255 ? 2.500 -0.470 22.761 1.00 89.25 255 ASP A CA 1
ATOM 2037 C C . ASP A 1 255 ? 1.715 -1.792 22.766 1.00 89.25 255 ASP A C 1
ATOM 2039 O O . ASP A 1 255 ? 0.685 -1.898 23.439 1.00 89.25 255 ASP A O 1
ATOM 2043 N N . SER A 1 256 ? 2.183 -2.776 21.991 1.00 84.69 256 SER A N 1
ATOM 2044 C CA . SER A 1 256 ? 1.503 -4.069 21.860 1.00 84.69 256 SER A CA 1
ATOM 2045 C C . SER A 1 256 ? 1.215 -4.659 23.237 1.00 84.69 256 SER A C 1
ATOM 2047 O O . SER A 1 256 ? 2.135 -4.875 24.029 1.00 84.69 256 SER A O 1
ATOM 2049 N N . ILE A 1 257 ? -0.057 -4.939 23.505 1.00 84.81 257 ILE A N 1
ATOM 2050 C CA . ILE A 1 257 ? -0.471 -5.581 24.753 1.00 84.81 257 ILE A CA 1
ATOM 2051 C C . ILE A 1 257 ? -0.307 -7.087 24.556 1.00 84.81 257 ILE A C 1
ATOM 2053 O O . ILE A 1 257 ? -0.948 -7.678 23.685 1.00 84.81 257 ILE A O 1
ATOM 2057 N N . GLU A 1 258 ? 0.596 -7.703 25.322 1.00 76.31 258 GLU A N 1
ATOM 2058 C CA . GLU A 1 258 ? 0.761 -9.156 25.299 1.00 76.31 258 GLU A CA 1
ATOM 2059 C C . GLU A 1 258 ? -0.525 -9.825 25.789 1.00 76.31 258 GLU A C 1
ATOM 2061 O O . GLU A 1 258 ? -1.068 -9.480 26.838 1.00 76.31 258 GLU A O 1
ATOM 2066 N N . SER A 1 259 ? -1.023 -10.777 25.004 1.00 74.31 259 SER A N 1
ATOM 2067 C CA . SER A 1 259 ? -2.211 -11.548 25.333 1.00 74.31 259 SER A CA 1
ATOM 2068 C C . SER A 1 259 ? -2.075 -12.967 24.795 1.00 74.31 259 SER A C 1
ATOM 2070 O O . SER A 1 259 ? -1.668 -13.167 23.648 1.00 74.31 259 SER A O 1
ATOM 2072 N N . ASP A 1 260 ? -2.446 -13.940 25.627 1.00 69.44 260 ASP A N 1
ATOM 2073 C CA . ASP A 1 260 ? -2.553 -15.353 25.251 1.00 69.44 260 ASP A CA 1
ATOM 2074 C C . ASP A 1 260 ? -3.869 -15.653 24.498 1.00 69.44 260 ASP A C 1
ATOM 2076 O O . ASP A 1 260 ? -4.081 -16.768 24.013 1.00 69.44 260 ASP A O 1
ATOM 2080 N N . GLU A 1 261 ? -4.758 -14.659 24.382 1.00 67.88 261 GLU A N 1
ATOM 2081 C CA . GLU A 1 261 ? -6.035 -14.755 23.676 1.00 67.88 261 GLU A CA 1
ATOM 2082 C C . GLU A 1 261 ? -5.793 -14.987 22.177 1.00 67.88 261 GLU A C 1
ATOM 2084 O O . GLU A 1 261 ? -5.192 -14.176 21.458 1.00 67.88 261 GLU A O 1
ATOM 2089 N N . ARG A 1 262 ? -6.277 -16.125 21.668 1.00 60.91 262 ARG A N 1
ATOM 2090 C CA . ARG A 1 262 ? -6.157 -16.462 20.248 1.00 60.91 262 ARG A CA 1
ATOM 2091 C C . ARG A 1 262 ? -6.979 -15.471 19.426 1.00 60.91 262 ARG A C 1
ATOM 2093 O O . ARG A 1 262 ? -8.180 -15.357 19.609 1.00 60.91 262 ARG A O 1
ATOM 2100 N N . THR A 1 263 ? -6.356 -14.864 18.416 1.00 72.50 263 THR A N 1
ATOM 2101 C CA . THR A 1 263 ? -7.090 -14.121 17.374 1.00 72.50 263 THR A CA 1
ATOM 2102 C C . THR A 1 263 ? -8.037 -15.059 16.631 1.00 72.50 263 THR A C 1
ATOM 2104 O O . THR A 1 263 ? -7.534 -16.016 16.017 1.00 72.50 263 THR A O 1
ATOM 2107 N N . PRO A 1 264 ? -9.356 -14.802 16.652 1.00 74.75 264 PRO A N 1
ATOM 2108 C CA . PRO A 1 264 ? -10.324 -15.586 15.898 1.00 74.75 264 PRO A CA 1
ATOM 2109 C C . PRO A 1 264 ? -9.976 -15.607 14.407 1.00 74.75 264 PRO A C 1
ATOM 2111 O O . PRO A 1 264 ? -9.400 -14.657 13.875 1.00 74.75 264 PRO A O 1
ATOM 2114 N N . GLU A 1 265 ? -10.317 -16.691 13.709 1.00 67.19 265 GLU A N 1
ATOM 2115 C CA . GLU A 1 265 ? -10.045 -16.814 12.267 1.00 67.19 265 GLU A CA 1
ATOM 2116 C C . GLU A 1 265 ? -10.750 -15.717 11.465 1.00 67.19 265 GLU A C 1
ATOM 2118 O O . GLU A 1 265 ? -10.159 -15.160 10.543 1.00 67.19 265 GLU A O 1
ATOM 2123 N N . ARG A 1 266 ? -11.948 -15.319 11.901 1.00 67.12 266 ARG A N 1
ATOM 2124 C CA . ARG A 1 266 ? -12.728 -14.229 11.312 1.00 67.12 266 ARG A CA 1
ATOM 2125 C C . ARG A 1 266 ? -12.052 -12.859 11.410 1.00 67.12 266 ARG A C 1
ATOM 2127 O O . ARG A 1 266 ? -12.334 -11.987 10.602 1.00 67.12 266 ARG A O 1
ATOM 2134 N N . ALA A 1 267 ? -11.138 -12.672 12.361 1.00 58.72 267 ALA A N 1
ATOM 2135 C CA . ALA A 1 267 ? -10.367 -11.438 12.496 1.00 58.72 267 ALA A CA 1
ATOM 2136 C C . ALA A 1 267 ? -9.109 -11.400 11.606 1.00 58.72 267 ALA A C 1
ATOM 2138 O O . ALA A 1 267 ? -8.453 -10.364 11.526 1.00 58.72 267 ALA A O 1
ATOM 2139 N N . ARG A 1 268 ? -8.753 -12.522 10.958 1.00 55.94 268 ARG A N 1
ATOM 2140 C CA . ARG A 1 268 ? -7.586 -12.637 10.064 1.00 55.94 268 ARG A CA 1
ATOM 2141 C C . ARG A 1 268 ? -7.919 -12.439 8.581 1.00 55.94 268 ARG A C 1
ATOM 2143 O O . ARG A 1 268 ? -6.977 -12.326 7.797 1.00 55.94 268 ARG A O 1
ATOM 2150 N N . ALA A 1 269 ? -9.203 -12.486 8.223 1.00 48.03 269 ALA A N 1
ATOM 2151 C CA . ALA A 1 269 ? -9.721 -12.270 6.870 1.00 48.03 269 ALA A CA 1
ATOM 2152 C C . ALA A 1 269 ? -9.825 -10.772 6.552 1.00 48.03 269 ALA A C 1
ATOM 2154 O O . ALA A 1 269 ? -9.587 -10.416 5.377 1.00 48.03 269 ALA A O 1
#

Radius of gyration: 22.46 Å; Cα contacts (8 Å, |Δi|>4): 554; chains: 1; bounding box: 49×40×68 Å

Secondary structure (DSSP, 8-state):
-EEEE-TTT--EEEE-TTHHHHHT--GGG--PPP---SSS--TT-EEEEEEEEEE-GGG-EEEEEEEEEESSHHHHHHHHHHHHHHH-TTS---GGG--EETTEE---STTPPPEEEEEEEPPTTPPP-SSSEEEEEEEEES-TTS-----TT---PPPPTT----EEEEE--HHHHHTTBTTTSPTTPPEEEE-SS---S--TT-EEEEEETTEEEEEEEEEEEETTEEEEPPBEEEEEE--SPPPSSS-EEE------PPPPGGG--

pLDDT: mean 77.61, std 16.51, range [28.05, 97.06]

Organism: NCBI:txid301967

Mean predicted aligned error: 13.89 Å

Nearest PDB structures (foldseek):
  6sgb-assembly1_FT  TM=2.334E-01  e=2.684E-01  Trypanosoma brucei brucei
  6sgb-assembly1_FR  TM=2.327E-01  e=5.755E-01  Trypanosoma brucei brucei
  6sgb-assembly1_FS  TM=1.556E-01  e=2.834E-01  Trypanosoma brucei brucei

Solvent-accessible surface area (backbone atoms only — not comparable to full-atom values): 15693 Å² total; per-residue (Å²): 116,51,83,45,58,17,77,85,81,64,47,78,40,64,26,32,82,35,66,43,56,77,69,30,42,36,74,90,73,60,69,79,60,87,38,85,69,78,93,68,86,58,88,72,51,46,40,25,44,33,38,42,39,30,55,46,84,94,72,29,35,39,37,38,34,30,45,23,46,22,78,41,72,68,47,36,47,47,51,56,53,46,49,56,35,65,69,37,81,88,52,84,60,63,56,38,71,49,36,63,62,86,49,32,37,64,71,90,52,95,88,62,58,56,38,37,36,48,71,42,81,49,62,89,83,58,78,61,91,46,39,26,67,42,80,75,49,77,46,75,49,83,52,87,85,81,67,84,75,81,52,73,80,59,69,74,72,80,82,54,94,88,57,84,69,20,18,37,38,27,54,53,53,68,79,74,44,53,70,35,24,50,93,62,42,62,89,98,55,73,35,75,45,75,44,86,55,58,70,77,56,47,49,55,78,26,44,35,37,33,30,46,99,71,25,28,46,29,38,26,30,26,47,32,51,17,70,35,32,41,31,21,29,42,22,44,80,45,88,42,78,50,93,62,90,73,36,96,66,61,63,39,82,36,71,78,78,89,68,91,74,77,79,55,72,82,51,74,109

Sequence (269 aa):
MESHTCTECNDQFETRDNYLARNSVCPDCFEFPDVNYDETPDTEYTVYLAASVSAGMHGAFHAAYFRVAARSTADARFFVRAYQRLDDTVNDPKLGEIAFDGEEVVLTRPGAAPTTVRVMELPLVERHDGYAVTKLGTRNGDDYEDQLDFGPNTRDKLPDPGMSYKDVLVHATDEQIDHKLEENVPEDHLCYWTVNGTPQQTRFGQRIWFEQDGRLVACGQVHSTETGRIWFSPLWEVDLECPTEVPNQGFKYVDSIESDERTPERARA

Foldseek 3Di:
DDWAAAPPPRDIDAADPAPCVVNVHHPVRDDFDFDAQDDDQPPQWFWKKKKKWFQDPPRKIKIWIKTAIDNDPRNRQLVVLQVVLVVPPPDDRPSRQFDDDDQWTDDPDPPGTIIGMDMDTDPSVDTDPRGRIDTPDMDIDNDPPVPQDPADDDLRGDDDPPADAFAKEAEDDPVVQVCLAPVNDDQPDKDKDFAAFKDDRHGFQHKYFYDDPQWGFKIWTFRGIHHGITITFRIHTDTGGDPDDADPDGMDTDHHDDDPDDDDPSRVD